Protein AF-A0A060BUW3-F1 (afdb_monomer_lite)

Structure (mmCIF, N/CA/C/O backbone):
data_AF-A0A060BUW3-F1
#
_entry.id   AF-A0A060BUW3-F1
#
loop_
_atom_site.group_PDB
_atom_site.id
_atom_site.type_symbol
_atom_site.label_atom_id
_atom_site.label_alt_id
_atom_site.label_comp_id
_atom_site.label_asym_id
_atom_site.label_entity_id
_atom_site.label_seq_id
_atom_site.pdbx_PDB_ins_code
_atom_site.Cartn_x
_atom_site.Cartn_y
_atom_site.Cartn_z
_atom_site.occupancy
_atom_site.B_iso_or_equiv
_atom_site.auth_seq_id
_atom_site.auth_comp_id
_atom_site.auth_asym_id
_atom_site.auth_atom_id
_atom_site.pdbx_PDB_model_num
ATOM 1 N N . MET A 1 1 ? 22.416 -3.056 -5.418 1.00 36.44 1 MET A N 1
ATOM 2 C CA . MET A 1 1 ? 21.487 -1.909 -5.443 1.00 36.44 1 MET A CA 1
ATOM 3 C C . MET A 1 1 ? 20.457 -2.082 -4.338 1.00 36.44 1 MET A C 1
ATOM 5 O O . MET A 1 1 ? 20.006 -3.221 -4.154 1.00 36.44 1 MET A O 1
ATOM 9 N N . PRO A 1 2 ? 20.178 -1.038 -3.538 1.00 46.59 2 PRO A N 1
ATOM 10 C CA . PRO A 1 2 ? 19.079 -1.066 -2.576 1.00 46.59 2 PRO A CA 1
ATOM 11 C C . PRO A 1 2 ? 17.751 -1.299 -3.306 1.00 46.59 2 PRO A C 1
ATOM 13 O O . PRO A 1 2 ? 17.659 -1.096 -4.517 1.00 46.59 2 PRO A O 1
ATOM 16 N N . ALA A 1 3 ? 16.759 -1.790 -2.569 1.00 59.06 3 ALA A N 1
ATOM 17 C CA . ALA A 1 3 ? 15.394 -1.920 -3.053 1.00 59.06 3 ALA A CA 1
ATOM 18 C C . ALA A 1 3 ? 14.925 -0.562 -3.578 1.00 59.06 3 ALA A C 1
ATOM 20 O O . ALA A 1 3 ? 14.903 0.409 -2.824 1.00 59.06 3 ALA A O 1
ATOM 21 N N . ARG A 1 4 ? 14.620 -0.473 -4.870 1.00 80.00 4 ARG A N 1
ATOM 22 C CA . ARG A 1 4 ? 14.171 0.770 -5.493 1.00 80.00 4 ARG A CA 1
ATOM 23 C C . ARG A 1 4 ? 12.718 0.610 -5.893 1.00 80.00 4 ARG A C 1
ATOM 25 O O . ARG A 1 4 ? 12.372 -0.437 -6.425 1.00 80.00 4 ARG A O 1
ATOM 32 N N . SER A 1 5 ? 11.895 1.627 -5.664 1.00 92.12 5 SER A N 1
ATOM 33 C CA . SER A 1 5 ? 10.566 1.723 -6.266 1.00 92.12 5 SER A CA 1
ATOM 34 C C . SER A 1 5 ? 10.601 2.536 -7.562 1.00 92.12 5 SER A C 1
ATOM 36 O O . SER A 1 5 ? 11.531 3.309 -7.804 1.00 92.12 5 SER A O 1
ATOM 38 N N . ASP A 1 6 ? 9.576 2.405 -8.391 1.00 91.25 6 ASP A N 1
ATOM 39 C CA . ASP A 1 6 ? 9.416 3.198 -9.616 1.00 91.25 6 ASP A CA 1
ATOM 40 C C . ASP A 1 6 ? 9.363 4.720 -9.364 1.00 91.25 6 ASP A C 1
ATOM 42 O O . ASP A 1 6 ? 9.866 5.506 -10.171 1.00 91.25 6 ASP A O 1
ATOM 46 N N . TRP A 1 7 ? 8.831 5.154 -8.217 1.00 92.06 7 TRP A N 1
ATOM 47 C CA . TRP A 1 7 ? 8.924 6.545 -7.748 1.00 92.06 7 TRP A 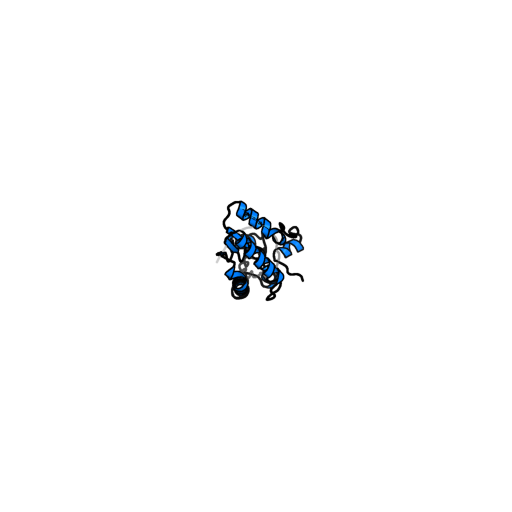CA 1
ATOM 48 C C . TRP A 1 7 ? 10.329 6.916 -7.274 1.00 92.06 7 TRP A C 1
ATOM 50 O O . TRP A 1 7 ? 10.779 8.032 -7.533 1.00 92.06 7 TRP A O 1
ATOM 60 N N . GLY A 1 8 ? 11.043 5.984 -6.634 1.00 90.75 8 GLY A N 1
ATOM 61 C CA . GLY A 1 8 ? 12.439 6.168 -6.230 1.00 90.75 8 GLY A CA 1
ATOM 62 C C . GLY A 1 8 ? 13.339 6.533 -7.412 1.00 90.75 8 GLY A C 1
ATOM 63 O O . GLY A 1 8 ? 14.175 7.421 -7.285 1.00 90.75 8 GLY A O 1
ATOM 64 N N . ARG A 1 9 ? 13.080 5.968 -8.603 1.00 89.06 9 ARG A N 1
ATOM 65 C CA . ARG A 1 9 ? 13.755 6.392 -9.842 1.00 89.06 9 ARG A CA 1
ATOM 66 C C . ARG A 1 9 ? 13.632 7.890 -10.095 1.00 89.06 9 ARG A C 1
ATOM 68 O O . ARG A 1 9 ? 14.599 8.530 -10.474 1.00 89.06 9 ARG A O 1
ATOM 75 N N . TRP A 1 10 ? 12.436 8.450 -9.944 1.00 90.62 10 TRP A N 1
ATOM 76 C CA . TRP A 1 10 ? 12.209 9.863 -10.251 1.00 90.62 10 TRP A CA 1
ATOM 77 C C . TRP A 1 10 ? 12.901 10.782 -9.248 1.00 90.62 10 TRP A C 1
ATOM 79 O O . TRP A 1 10 ? 13.282 11.890 -9.616 1.00 90.62 10 TRP A O 1
ATOM 89 N N . VAL A 1 11 ? 13.078 10.323 -8.008 1.00 91.75 11 VAL A N 1
ATOM 90 C CA . VAL A 1 11 ? 13.915 11.008 -7.019 1.00 91.75 11 VAL A CA 1
ATOM 91 C C . VAL A 1 11 ? 15.383 10.965 -7.453 1.00 91.75 11 VAL A C 1
ATOM 93 O O . VAL A 1 11 ? 16.013 12.018 -7.512 1.00 91.75 11 VAL A O 1
ATOM 96 N N . ASP A 1 12 ? 15.901 9.790 -7.831 1.00 89.44 12 ASP A N 1
ATOM 97 C CA . ASP A 1 12 ? 17.282 9.631 -8.321 1.00 89.44 12 ASP A CA 1
ATOM 98 C C . ASP A 1 12 ? 17.562 10.513 -9.551 1.00 89.44 12 ASP A C 1
ATOM 100 O O . ASP A 1 12 ? 18.619 11.133 -9.660 1.00 89.44 12 ASP A O 1
ATOM 104 N N . ASP A 1 13 ? 16.588 10.607 -10.459 1.00 90.31 13 ASP A N 1
ATOM 105 C CA . ASP A 1 13 ? 16.652 11.422 -11.675 1.00 90.31 13 ASP A CA 1
ATOM 106 C C . ASP A 1 13 ? 16.511 12.937 -11.394 1.00 90.31 13 ASP A C 1
ATOM 108 O O . ASP A 1 13 ? 16.519 13.745 -12.325 1.00 90.31 13 ASP A O 1
ATOM 112 N N . GLY A 1 14 ? 16.318 13.347 -10.134 1.00 92.12 14 GLY A N 1
ATOM 113 C CA . GLY A 1 14 ? 16.137 14.747 -9.736 1.00 92.12 14 GLY A CA 1
ATOM 114 C C . GLY A 1 14 ? 14.795 15.358 -10.155 1.00 92.12 14 GLY A C 1
ATOM 115 O O . GLY A 1 14 ? 14.643 16.580 -10.164 1.00 92.12 14 GLY A O 1
ATOM 116 N N . ARG A 1 15 ? 13.809 14.530 -10.519 1.00 90.75 15 ARG A N 1
ATOM 117 C CA . ARG A 1 15 ? 12.461 14.969 -10.928 1.00 90.75 15 ARG A CA 1
ATOM 118 C C . ARG A 1 15 ? 11.548 15.244 -9.741 1.00 90.75 15 ARG A C 1
ATOM 120 O O . ARG A 1 15 ? 10.569 15.971 -9.889 1.00 90.75 15 ARG A O 1
ATOM 127 N N . LEU A 1 16 ? 11.838 14.626 -8.599 1.00 91.62 16 LEU A N 1
ATOM 128 C CA . LEU A 1 16 ? 11.094 14.762 -7.353 1.00 91.62 16 LEU A CA 1
ATOM 129 C C . LEU A 1 16 ? 12.063 14.970 -6.182 1.00 91.62 16 LEU A C 1
ATOM 131 O O . LEU A 1 16 ? 13.184 14.460 -6.225 1.00 91.62 16 LEU A O 1
ATOM 135 N N . PRO A 1 17 ? 11.647 15.685 -5.125 1.00 91.94 17 PRO A N 1
ATOM 136 C CA . PRO A 1 17 ? 12.403 15.715 -3.880 1.00 91.94 17 PRO A CA 1
ATOM 137 C C . PRO A 1 17 ? 12.413 14.331 -3.214 1.00 91.94 17 PRO A C 1
ATOM 139 O O . PRO A 1 17 ? 11.526 13.506 -3.440 1.00 91.94 17 PRO A O 1
ATOM 142 N N . ALA A 1 18 ? 13.401 14.089 -2.353 1.00 90.25 18 ALA A N 1
ATOM 143 C CA . ALA A 1 18 ? 13.440 12.880 -1.538 1.00 90.25 18 ALA A CA 1
ATOM 144 C C . ALA A 1 18 ? 12.243 12.825 -0.574 1.00 90.25 18 ALA A C 1
ATOM 146 O O . ALA A 1 18 ? 11.920 13.817 0.077 1.00 90.25 18 ALA A O 1
ATOM 147 N N . SER A 1 19 ? 11.614 11.651 -0.465 1.00 85.94 19 SER A N 1
ATOM 148 C CA . SER A 1 19 ? 10.453 11.448 0.413 1.00 85.94 19 SER A CA 1
ATOM 149 C C . SER A 1 19 ? 10.823 11.228 1.886 1.00 85.94 19 SER A C 1
ATOM 151 O O . SER A 1 19 ? 9.947 11.351 2.739 1.00 85.94 19 SER A O 1
ATOM 153 N N . GLY A 1 20 ? 12.080 10.872 2.187 1.00 88.06 20 GLY A N 1
ATOM 154 C CA . GLY A 1 20 ? 12.517 10.502 3.540 1.00 88.06 20 GLY A CA 1
ATOM 155 C C . GLY A 1 20 ? 11.614 9.434 4.166 1.00 88.06 20 GLY A C 1
ATOM 156 O O . GLY A 1 20 ? 11.206 8.489 3.490 1.00 88.06 20 GLY A O 1
ATOM 157 N N . ASP A 1 21 ? 11.239 9.650 5.426 1.00 86.62 21 ASP A N 1
ATOM 158 C CA . ASP A 1 21 ? 10.337 8.774 6.186 1.00 86.62 21 ASP A CA 1
ATOM 159 C C . ASP A 1 21 ? 8.845 9.110 5.975 1.00 86.62 21 ASP A C 1
ATOM 161 O O . ASP A 1 21 ? 7.970 8.647 6.710 1.00 86.62 21 ASP A O 1
ATOM 165 N N . GLY A 1 22 ? 8.529 9.919 4.957 1.00 89.44 22 GLY A N 1
ATOM 166 C CA . GLY A 1 22 ? 7.172 10.375 4.675 1.00 89.44 22 GLY A CA 1
ATOM 167 C C . GLY A 1 22 ? 6.635 11.257 5.801 1.00 89.44 22 GLY A C 1
ATOM 168 O O . GLY A 1 22 ? 7.242 12.266 6.151 1.00 89.44 22 GLY A O 1
ATOM 169 N N . ASN A 1 23 ? 5.485 10.882 6.356 1.00 92.56 23 ASN A N 1
ATOM 170 C CA . ASN A 1 23 ? 4.873 11.545 7.510 1.00 92.56 23 ASN A CA 1
ATOM 171 C C . ASN A 1 23 ? 5.268 10.912 8.858 1.00 92.56 23 ASN A C 1
ATOM 173 O O . ASN A 1 23 ? 4.670 11.269 9.863 1.00 92.56 23 ASN A O 1
ATOM 177 N N . GLY A 1 24 ? 6.214 9.965 8.885 1.00 94.88 24 GLY A N 1
ATOM 178 C CA . GLY A 1 24 ? 6.597 9.255 10.111 1.00 94.88 24 GLY A CA 1
ATOM 179 C C . GLY A 1 24 ? 5.692 8.074 10.476 1.00 94.88 24 GLY A C 1
ATOM 180 O O . GLY A 1 24 ? 5.994 7.366 11.431 1.00 94.88 24 GLY A O 1
ATOM 181 N N . PHE A 1 25 ? 4.652 7.773 9.683 1.00 94.88 25 PHE A N 1
ATOM 182 C CA . PHE A 1 25 ? 3.667 6.726 9.996 1.00 94.88 25 PHE A CA 1
ATOM 183 C C . PHE A 1 25 ? 4.295 5.356 10.286 1.00 94.88 25 PHE A C 1
ATOM 185 O O . PHE A 1 25 ? 3.805 4.616 11.126 1.00 94.88 25 PHE A O 1
ATOM 192 N N . GLY A 1 26 ? 5.413 5.006 9.639 1.00 92.25 26 GLY A N 1
ATOM 193 C CA . GLY A 1 26 ? 6.110 3.745 9.928 1.00 92.25 26 GLY A CA 1
ATOM 194 C C . GLY A 1 26 ? 6.545 3.601 11.394 1.00 92.25 26 GLY A C 1
ATOM 195 O O . GLY A 1 26 ? 6.582 2.488 11.907 1.00 92.25 26 GLY A O 1
ATOM 196 N N . VAL A 1 27 ? 6.829 4.712 12.075 1.00 95.25 27 VAL A N 1
ATOM 197 C CA . VAL A 1 27 ? 7.218 4.753 13.492 1.00 95.25 27 VAL A CA 1
ATOM 198 C C . VAL A 1 27 ? 6.011 5.069 14.375 1.00 95.25 27 VAL A C 1
ATOM 200 O O . VAL A 1 27 ? 5.775 4.369 15.355 1.00 95.25 27 VAL A O 1
ATOM 203 N N . ASP A 1 28 ? 5.207 6.060 13.986 1.00 96.69 28 ASP A N 1
ATOM 204 C CA . ASP A 1 28 ? 4.163 6.654 14.832 1.00 96.69 28 ASP A CA 1
ATOM 205 C C . ASP A 1 28 ? 2.750 6.071 14.596 1.00 96.69 28 ASP A C 1
ATOM 207 O O . ASP A 1 28 ? 1.752 6.618 15.079 1.00 96.69 28 ASP A O 1
ATOM 211 N N . HIS A 1 29 ? 2.638 4.944 13.877 1.00 97.50 29 HIS A N 1
ATOM 212 C CA . HIS A 1 29 ? 1.353 4.351 13.484 1.00 97.50 29 HIS A CA 1
ATOM 213 C C . HIS A 1 29 ? 0.395 4.116 14.660 1.00 97.50 29 HIS A C 1
ATOM 215 O O . HIS A 1 29 ? -0.802 4.326 14.500 1.00 97.50 29 HIS A O 1
ATOM 221 N N . GLU A 1 30 ? 0.863 3.698 15.841 1.00 97.94 30 GLU A N 1
ATOM 222 C CA . GLU A 1 30 ? -0.034 3.472 16.985 1.00 97.94 30 GLU A CA 1
ATOM 223 C C . GLU A 1 30 ? -0.757 4.755 17.413 1.00 97.94 30 GLU A C 1
ATOM 225 O O . GLU A 1 30 ? -1.979 4.754 17.589 1.00 97.94 30 GLU A O 1
ATOM 230 N N . SER A 1 31 ? -0.019 5.863 17.534 1.00 97.94 31 SER A N 1
ATOM 231 C CA . SER A 1 31 ? -0.594 7.172 17.850 1.00 97.94 31 SER A CA 1
ATOM 232 C C . SER A 1 31 ? -1.498 7.682 16.734 1.00 97.94 31 SER A C 1
ATOM 234 O O . SER A 1 31 ? -2.595 8.163 17.020 1.00 97.94 31 SER A O 1
ATOM 236 N N . ASP A 1 32 ? -1.091 7.528 15.474 1.00 97.75 32 ASP A N 1
ATOM 237 C CA . ASP A 1 32 ? -1.887 7.968 14.328 1.00 97.75 32 ASP A CA 1
ATOM 238 C C . ASP A 1 32 ? -3.220 7.213 14.252 1.00 97.75 32 ASP A C 1
ATOM 240 O O . ASP A 1 32 ? -4.278 7.810 14.045 1.00 97.75 32 ASP A O 1
ATOM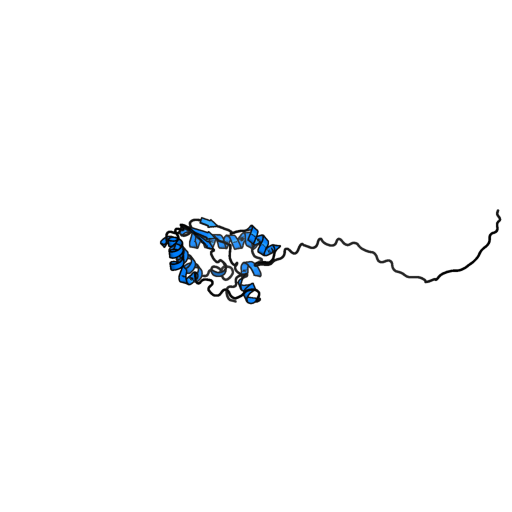 244 N N . LEU A 1 33 ? -3.203 5.902 14.490 1.00 98.38 33 LEU A N 1
ATOM 245 C CA . LEU A 1 33 ? -4.402 5.064 14.490 1.00 98.38 33 LEU A CA 1
ATOM 246 C C . LEU A 1 33 ? -5.319 5.371 15.677 1.00 98.38 33 LEU A C 1
ATOM 248 O O . LEU A 1 33 ? -6.540 5.398 15.512 1.00 98.38 33 LEU A O 1
ATOM 252 N N . ALA A 1 34 ? -4.758 5.675 16.850 1.00 97.62 34 ALA A N 1
ATOM 253 C CA . ALA A 1 34 ? -5.538 6.145 17.991 1.00 97.62 34 ALA A CA 1
ATOM 254 C C . ALA A 1 34 ? -6.235 7.484 17.694 1.00 97.62 34 ALA A C 1
ATOM 256 O O . ALA A 1 34 ? -7.394 7.669 18.070 1.00 97.62 34 ALA A O 1
ATOM 257 N N . LEU A 1 35 ? -5.572 8.400 16.978 1.00 97.75 35 LEU A N 1
ATOM 258 C CA . LEU A 1 35 ? -6.184 9.653 16.528 1.00 97.75 35 LEU A CA 1
ATOM 259 C C . LEU A 1 35 ? -7.305 9.401 15.515 1.00 97.75 35 LEU A C 1
ATOM 261 O O . LEU A 1 35 ? -8.386 9.969 15.659 1.00 97.75 35 LEU A O 1
ATOM 265 N N . VAL A 1 36 ? -7.086 8.522 14.531 1.00 97.25 36 VAL A N 1
ATOM 266 C CA . VAL A 1 36 ? -8.112 8.127 13.548 1.00 97.25 36 VAL A CA 1
ATOM 267 C C . VAL A 1 36 ? -9.359 7.583 14.250 1.00 97.25 36 VAL A C 1
ATOM 269 O O . VAL A 1 36 ? -10.468 8.038 13.963 1.00 97.25 36 VAL A O 1
ATOM 272 N N . ALA A 1 37 ? -9.190 6.677 15.215 1.00 97.75 37 ALA A N 1
ATOM 273 C CA . ALA A 1 37 ? -10.296 6.157 16.018 1.00 97.75 37 ALA A CA 1
ATOM 274 C C . ALA A 1 37 ? -10.958 7.256 16.874 1.00 97.75 37 ALA A C 1
ATOM 276 O O . ALA A 1 37 ? -12.185 7.341 16.944 1.00 97.75 37 ALA A O 1
ATOM 277 N N . GLY A 1 38 ? -10.164 8.149 17.474 1.00 98.00 38 GLY A N 1
ATOM 278 C CA . GLY A 1 38 ? -10.644 9.282 18.271 1.00 98.00 38 GLY A CA 1
ATOM 279 C C . GLY A 1 38 ? -11.487 10.295 17.487 1.00 98.00 38 GLY A C 1
ATOM 280 O O . GLY A 1 38 ? -12.347 10.955 18.068 1.00 98.00 38 GLY A O 1
ATOM 281 N N . LEU A 1 39 ? -11.303 10.381 16.165 1.00 98.06 39 LEU A N 1
ATOM 282 C CA . LEU A 1 39 ? -12.148 11.173 15.261 1.00 98.06 39 LEU A CA 1
ATOM 283 C C . LEU A 1 39 ? -13.509 10.515 14.961 1.00 98.06 39 LEU A C 1
ATOM 285 O O . LEU A 1 39 ? -14.326 11.101 14.250 1.00 98.06 39 LEU A O 1
ATOM 289 N N . GLY A 1 40 ? -13.772 9.316 15.489 1.00 97.69 40 GLY A N 1
ATOM 290 C CA . GLY A 1 40 ? -15.008 8.565 15.261 1.00 97.69 40 GLY A CA 1
ATOM 291 C C . GLY A 1 40 ? -15.027 7.781 13.947 1.00 97.69 40 GLY A C 1
ATOM 29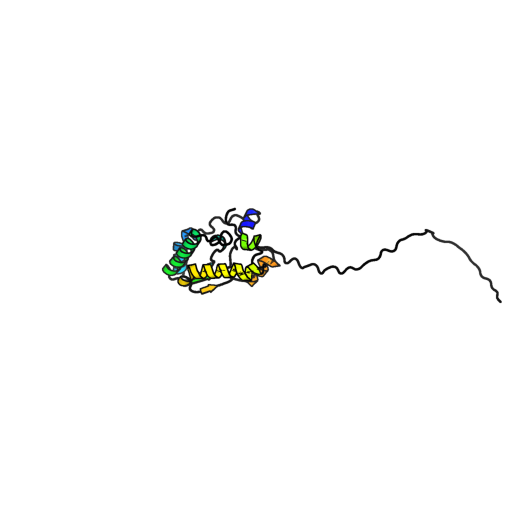2 O O . GLY A 1 40 ? -16.094 7.352 13.507 1.00 97.69 40 GLY A O 1
ATOM 293 N N . LEU A 1 41 ? -13.870 7.597 13.302 1.00 97.75 41 LEU A N 1
ATOM 294 C CA . LEU A 1 41 ? -13.748 6.748 12.118 1.00 97.75 41 LEU A CA 1
ATOM 295 C C . LEU A 1 41 ? -13.719 5.274 12.537 1.00 97.75 41 LEU A C 1
ATOM 297 O O . LEU A 1 41 ? -13.069 4.913 13.510 1.00 97.75 41 LEU A O 1
ATOM 301 N N . GLY A 1 42 ? -14.425 4.422 11.788 1.00 97.56 42 GLY A N 1
ATOM 302 C CA . GLY A 1 42 ? -14.509 2.980 12.062 1.00 97.56 42 GLY A CA 1
ATOM 303 C C . GLY A 1 42 ? -13.638 2.109 11.157 1.00 97.56 42 GLY A C 1
ATOM 304 O O . GLY A 1 42 ? -13.621 0.891 11.317 1.00 97.56 42 GLY A O 1
ATOM 305 N N . ALA A 1 43 ? -12.950 2.701 10.179 1.00 97.75 43 ALA A N 1
ATOM 306 C CA . ALA A 1 43 ? -12.138 1.961 9.224 1.00 97.75 43 ALA A CA 1
ATOM 307 C C . ALA A 1 43 ? -10.910 2.754 8.773 1.00 97.75 43 ALA A C 1
ATOM 309 O O . ALA A 1 43 ? -10.968 3.971 8.588 1.00 97.75 43 ALA A O 1
ATOM 310 N N . LEU A 1 44 ? -9.823 2.026 8.538 1.00 97.38 44 LEU A N 1
ATOM 311 C CA . LEU A 1 44 ? -8.594 2.491 7.918 1.00 97.38 44 LEU A CA 1
ATOM 312 C C . LEU A 1 44 ? -8.476 1.861 6.529 1.00 97.38 44 LEU A C 1
ATOM 314 O O . LEU A 1 44 ? -8.338 0.646 6.410 1.00 97.38 44 LEU A O 1
ATOM 318 N N . ARG A 1 45 ? -8.443 2.686 5.478 1.00 97.31 45 ARG A N 1
ATOM 319 C CA . ARG A 1 45 ? -7.981 2.245 4.157 1.00 97.31 45 ARG A CA 1
ATOM 320 C C . ARG A 1 45 ? -6.493 2.521 4.031 1.00 97.31 45 ARG A C 1
ATOM 322 O O . ARG A 1 45 ? -6.092 3.682 4.039 1.00 97.31 45 ARG A O 1
ATOM 329 N N . TRP A 1 46 ? -5.697 1.468 3.899 1.00 96.12 46 TRP A N 1
ATOM 330 C CA . TRP A 1 46 ? -4.243 1.568 3.905 1.00 96.12 46 TRP A CA 1
ATOM 331 C C . TRP A 1 46 ? -3.614 0.711 2.812 1.00 96.12 46 TRP A C 1
ATOM 333 O O . TRP A 1 46 ? -4.058 -0.405 2.548 1.00 96.12 46 TRP A O 1
ATOM 343 N N . THR A 1 47 ? -2.587 1.256 2.167 1.00 96.06 47 THR A N 1
ATOM 344 C CA . THR A 1 47 ? -1.892 0.612 1.052 1.00 96.06 47 THR A CA 1
ATOM 345 C C . THR A 1 47 ? -0.672 -0.139 1.551 1.00 96.06 47 THR A C 1
ATOM 347 O O . THR A 1 47 ? 0.194 0.439 2.205 1.00 96.06 47 THR A O 1
ATOM 350 N N . ILE A 1 48 ? -0.588 -1.415 1.189 1.00 95.56 48 ILE A N 1
ATOM 351 C CA . ILE A 1 48 ? 0.571 -2.258 1.458 1.00 95.56 48 ILE A CA 1
ATOM 352 C C . ILE A 1 48 ? 1.662 -1.929 0.429 1.00 95.56 48 ILE A C 1
ATOM 354 O O . ILE A 1 48 ? 1.437 -1.988 -0.780 1.00 95.56 48 ILE A O 1
ATOM 358 N N . ASP A 1 49 ? 2.855 -1.568 0.901 1.00 94.44 49 ASP A N 1
ATOM 359 C CA . ASP A 1 49 ? 3.977 -1.192 0.036 1.00 94.44 49 ASP A CA 1
ATOM 360 C C . ASP A 1 49 ? 4.701 -2.439 -0.503 1.00 94.44 49 ASP A C 1
ATOM 362 O O . ASP A 1 49 ? 5.546 -3.043 0.167 1.00 94.44 49 ASP A O 1
ATOM 366 N N . TRP A 1 50 ? 4.380 -2.823 -1.742 1.00 95.44 50 TRP A N 1
ATOM 367 C CA . TRP A 1 50 ? 5.015 -3.958 -2.416 1.00 95.44 50 TRP A CA 1
ATOM 368 C C . TRP A 1 50 ? 6.529 -3.762 -2.583 1.00 95.44 50 TRP A C 1
ATOM 370 O O . TRP A 1 50 ? 7.291 -4.710 -2.398 1.00 95.44 50 TRP A O 1
ATOM 380 N N . ALA A 1 51 ? 7.005 -2.546 -2.872 1.00 94.38 51 ALA A N 1
ATOM 381 C CA . ALA A 1 51 ? 8.435 -2.300 -3.057 1.00 94.38 51 ALA A CA 1
ATOM 382 C C . ALA A 1 51 ? 9.242 -2.552 -1.771 1.00 94.38 51 ALA A C 1
ATOM 384 O O . ALA A 1 51 ? 10.397 -2.979 -1.853 1.00 94.38 51 ALA A O 1
ATOM 385 N N . ARG A 1 52 ? 8.630 -2.329 -0.599 1.00 92.81 52 ARG A N 1
ATOM 386 C CA . ARG A 1 52 ? 9.211 -2.689 0.705 1.00 92.81 52 ARG A CA 1
ATOM 387 C C . ARG A 1 52 ? 9.129 -4.182 0.993 1.00 92.81 52 ARG A C 1
ATOM 389 O O . ARG A 1 52 ? 10.120 -4.749 1.434 1.00 92.81 52 ARG A O 1
ATOM 396 N N . LEU A 1 53 ? 7.981 -4.815 0.745 1.00 95.56 53 LEU A N 1
ATOM 397 C CA . LEU A 1 53 ? 7.786 -6.241 1.032 1.00 95.56 53 LEU A CA 1
ATOM 398 C C . LEU A 1 53 ? 8.614 -7.159 0.132 1.00 95.56 53 LEU A C 1
ATOM 400 O O . LEU A 1 53 ? 9.062 -8.217 0.565 1.00 95.56 53 LEU A O 1
ATOM 404 N N . GLU A 1 54 ? 8.812 -6.776 -1.127 1.00 95.88 54 GLU A N 1
ATOM 405 C CA . GLU A 1 54 ? 9.564 -7.553 -2.106 1.00 95.88 54 GLU A CA 1
ATOM 406 C C . GLU A 1 54 ? 10.627 -6.678 -2.789 1.00 95.88 54 GLU A C 1
ATOM 408 O O . GLU A 1 54 ? 10.487 -6.286 -3.950 1.00 95.88 54 GLU A O 1
ATOM 413 N N . PRO A 1 55 ? 11.730 -6.364 -2.088 1.00 94.75 55 PRO A N 1
ATOM 414 C CA . PRO A 1 55 ? 12.773 -5.465 -2.580 1.00 94.75 55 PRO A CA 1
ATOM 415 C C . PRO A 1 55 ? 13.498 -5.951 -3.843 1.00 94.75 55 PRO A C 1
ATOM 417 O O . PRO A 1 55 ? 14.137 -5.162 -4.543 1.00 94.75 55 PRO A O 1
ATOM 420 N N . ARG A 1 56 ? 13.468 -7.262 -4.109 1.00 94.62 56 ARG A N 1
ATOM 421 C CA . ARG A 1 56 ? 14.027 -7.917 -5.303 1.00 94.62 56 ARG A CA 1
ATOM 422 C C . ARG A 1 56 ? 13.103 -9.059 -5.724 1.00 94.62 56 ARG A C 1
ATOM 424 O O . ARG A 1 56 ? 12.444 -9.609 -4.842 1.00 94.62 56 ARG A O 1
ATOM 431 N N . PRO A 1 57 ? 13.121 -9.495 -6.996 1.00 94.56 57 PRO A N 1
ATOM 432 C CA . PRO A 1 57 ? 12.243 -10.564 -7.459 1.00 94.56 57 PRO A CA 1
ATOM 433 C C . PRO A 1 57 ? 12.357 -11.814 -6.574 1.00 94.56 57 PRO A C 1
ATOM 435 O O . PRO A 1 57 ? 13.438 -12.379 -6.407 1.00 94.56 57 PRO A O 1
ATOM 438 N N . GLY A 1 58 ? 11.246 -12.235 -5.972 1.00 93.38 58 GLY A N 1
ATOM 439 C CA . GLY A 1 58 ? 11.143 -13.404 -5.095 1.00 93.38 58 GLY A CA 1
ATOM 440 C C . GLY A 1 58 ? 11.700 -13.224 -3.677 1.00 93.38 58 GLY A C 1
ATOM 441 O O . GLY A 1 58 ? 11.467 -14.090 -2.827 1.00 93.38 58 GLY A O 1
ATOM 442 N N . ARG A 1 59 ? 12.411 -12.127 -3.386 1.00 95.44 59 ARG A N 1
ATOM 443 C CA . ARG A 1 59 ? 13.037 -11.878 -2.082 1.00 95.44 59 ARG A CA 1
ATOM 444 C C . ARG A 1 59 ? 12.094 -11.075 -1.203 1.00 95.44 59 ARG A C 1
ATOM 446 O O . ARG A 1 59 ? 11.968 -9.874 -1.392 1.00 95.44 59 ARG A O 1
ATOM 453 N N . TRP A 1 60 ? 11.504 -11.745 -0.225 1.00 95.81 60 TRP A N 1
ATOM 454 C CA . TRP A 1 60 ? 10.652 -11.116 0.777 1.00 95.81 60 TRP A CA 1
ATOM 455 C C . TRP A 1 60 ? 11.453 -10.538 1.918 1.00 95.81 60 TRP A C 1
ATOM 457 O O . TRP A 1 60 ? 12.425 -11.149 2.368 1.00 95.81 60 TRP A O 1
ATOM 467 N N . ASP A 1 61 ? 11.030 -9.368 2.352 1.00 96.94 61 ASP A N 1
ATOM 468 C CA . ASP A 1 61 ? 11.618 -8.656 3.465 1.00 96.94 61 ASP A CA 1
ATOM 469 C C . ASP A 1 61 ? 10.794 -8.919 4.730 1.00 96.94 61 ASP A C 1
ATOM 471 O O . ASP A 1 61 ? 9.620 -8.552 4.816 1.00 96.94 61 ASP A O 1
ATOM 475 N N . THR A 1 62 ? 11.393 -9.633 5.683 1.00 97.31 62 THR A N 1
ATOM 476 C CA . THR A 1 62 ? 10.735 -10.003 6.941 1.00 97.31 62 THR A CA 1
ATOM 477 C C . THR A 1 62 ? 10.498 -8.793 7.824 1.00 97.31 62 THR A C 1
ATOM 479 O O . THR A 1 62 ? 9.425 -8.690 8.401 1.00 97.31 62 THR A O 1
ATOM 482 N N . ASP A 1 63 ? 11.431 -7.843 7.859 1.00 96.69 63 ASP A N 1
ATOM 483 C CA . ASP A 1 63 ? 11.320 -6.659 8.710 1.00 96.69 63 ASP A CA 1
ATOM 484 C C . ASP A 1 63 ? 10.175 -5.762 8.210 1.00 96.69 63 ASP A C 1
ATOM 486 O O . ASP A 1 63 ? 9.378 -5.243 8.993 1.00 96.69 63 ASP A O 1
ATOM 490 N N . ALA A 1 64 ? 10.029 -5.636 6.884 1.00 96.00 64 ALA A N 1
ATOM 491 C CA . ALA A 1 64 ? 8.882 -4.956 6.286 1.00 96.00 64 ALA A CA 1
ATOM 492 C C . ALA A 1 64 ? 7.556 -5.680 6.578 1.00 96.00 64 ALA A C 1
ATOM 494 O O . ALA A 1 64 ? 6.547 -5.027 6.846 1.00 96.00 64 ALA A O 1
ATOM 495 N N . ALA A 1 65 ? 7.540 -7.015 6.529 1.00 98.00 65 ALA A N 1
ATOM 496 C CA . ALA A 1 65 ? 6.343 -7.801 6.823 1.00 98.00 65 ALA A CA 1
ATOM 497 C C . ALA A 1 65 ? 5.940 -7.734 8.304 1.00 98.00 65 ALA A C 1
ATOM 499 O O . ALA A 1 65 ? 4.747 -7.662 8.609 1.00 98.00 65 ALA A O 1
ATOM 500 N N . ASP A 1 66 ? 6.912 -7.696 9.212 1.00 98.25 66 ASP A N 1
ATOM 501 C CA . ASP A 1 66 ? 6.684 -7.521 10.644 1.00 98.25 66 ASP A CA 1
ATOM 502 C C . ASP A 1 66 ? 6.095 -6.137 10.931 1.00 98.25 66 ASP A C 1
ATOM 504 O O . ASP A 1 66 ? 5.109 -6.029 11.661 1.00 98.25 66 ASP A O 1
ATOM 508 N N . LEU A 1 67 ? 6.605 -5.086 10.276 1.00 97.12 67 LEU A N 1
ATOM 509 C CA . LEU A 1 67 ? 6.019 -3.747 10.360 1.00 97.12 67 LEU A CA 1
ATOM 510 C C . LEU A 1 67 ? 4.569 -3.723 9.856 1.00 97.12 67 LEU A C 1
ATOM 512 O O . LEU A 1 67 ? 3.701 -3.161 10.520 1.00 97.12 67 LEU A O 1
ATOM 516 N N . VAL A 1 68 ? 4.285 -4.335 8.699 1.00 97.75 68 VAL A N 1
ATOM 517 C CA . VAL A 1 68 ? 2.909 -4.428 8.181 1.00 97.75 68 VAL A CA 1
ATOM 518 C C . VAL A 1 68 ? 2.013 -5.158 9.179 1.00 97.75 68 VAL A C 1
ATOM 520 O O . VAL A 1 68 ? 0.940 -4.660 9.510 1.00 97.75 68 VAL A O 1
ATOM 523 N N . THR A 1 69 ? 2.470 -6.291 9.712 1.00 98.50 69 THR A N 1
ATOM 524 C CA . THR A 1 69 ? 1.742 -7.055 10.732 1.00 98.50 69 THR A CA 1
ATOM 525 C C . THR A 1 69 ? 1.424 -6.193 11.950 1.00 98.50 69 THR A C 1
ATOM 527 O O . THR A 1 69 ? 0.294 -6.225 12.443 1.00 98.50 69 THR A O 1
ATOM 530 N N . GLU A 1 70 ? 2.388 -5.404 12.425 1.00 98.31 70 GLU A N 1
ATOM 531 C CA . GLU A 1 70 ? 2.184 -4.553 13.591 1.00 98.31 70 GLU A CA 1
ATOM 532 C C . GLU A 1 70 ? 1.195 -3.422 13.309 1.00 98.31 70 GLU A C 1
ATOM 534 O O . GLU A 1 70 ? 0.252 -3.252 14.074 1.00 98.31 70 GLU A O 1
ATOM 539 N N . VAL A 1 71 ? 1.301 -2.734 12.168 1.00 98.31 71 VAL A N 1
ATOM 540 C CA . VAL A 1 71 ? 0.327 -1.704 11.762 1.00 98.31 71 VAL A CA 1
ATOM 541 C C . VAL A 1 71 ? -1.096 -2.270 11.727 1.00 98.31 71 VAL A C 1
ATOM 543 O O . VAL A 1 71 ? -2.027 -1.660 12.260 1.00 98.31 71 VAL A O 1
ATOM 546 N N . LEU A 1 72 ? -1.274 -3.454 11.136 1.00 98.38 72 LEU A N 1
ATOM 547 C CA . LEU A 1 72 ? -2.575 -4.114 11.035 1.00 98.38 72 LEU A CA 1
ATOM 548 C C . LEU A 1 72 ? -3.134 -4.502 12.412 1.00 98.38 72 LEU A C 1
ATOM 550 O O . LEU A 1 72 ? -4.313 -4.275 12.704 1.00 98.38 72 LEU A O 1
ATOM 554 N N . ARG A 1 73 ? -2.289 -5.040 13.298 1.00 98.38 73 ARG A N 1
ATOM 555 C CA . ARG A 1 73 ? -2.678 -5.356 14.679 1.00 98.38 73 ARG A CA 1
ATOM 556 C C . ARG A 1 73 ? -3.017 -4.097 15.470 1.00 98.38 73 ARG A C 1
ATOM 558 O O . ARG A 1 73 ? -4.013 -4.106 16.191 1.00 98.38 73 ARG A O 1
ATOM 565 N N . SER A 1 74 ? -2.247 -3.026 15.317 1.00 98.50 74 SER A N 1
ATOM 566 C CA . SER A 1 74 ? -2.493 -1.724 15.940 1.00 98.50 74 SER A CA 1
ATOM 567 C C . SER A 1 74 ? -3.834 -1.137 15.509 1.00 98.50 74 SER A C 1
ATOM 569 O O . SER A 1 74 ? -4.604 -0.695 16.361 1.00 98.50 74 SER A O 1
ATOM 571 N N . ALA A 1 75 ? -4.178 -1.220 14.220 1.00 98.44 75 ALA A N 1
ATOM 572 C CA . ALA A 1 75 ? -5.469 -0.757 13.713 1.00 98.44 75 ALA A CA 1
ATOM 573 C C . ALA A 1 75 ? -6.626 -1.534 14.358 1.00 98.44 75 ALA A C 1
ATOM 575 O O . ALA A 1 75 ? -7.575 -0.939 14.872 1.00 98.44 75 ALA A O 1
ATOM 576 N N . ARG A 1 76 ? -6.493 -2.862 14.444 1.00 97.50 76 ARG A N 1
ATOM 577 C CA . ARG A 1 76 ? -7.476 -3.720 15.112 1.00 97.50 76 ARG A CA 1
ATOM 578 C C . ARG A 1 76 ? -7.597 -3.423 16.609 1.00 97.50 76 ARG A C 1
ATOM 580 O O . ARG A 1 76 ? -8.713 -3.377 17.122 1.00 97.50 76 ARG A O 1
ATOM 587 N N . ARG A 1 77 ? -6.481 -3.194 17.317 1.00 98.06 77 ARG A N 1
ATOM 588 C CA . ARG A 1 77 ? -6.484 -2.785 18.738 1.00 98.06 77 ARG A CA 1
ATOM 589 C C . ARG A 1 77 ? -7.171 -1.433 18.942 1.00 98.06 77 ARG A C 1
ATOM 591 O O . ARG A 1 77 ? -7.859 -1.261 19.943 1.00 98.06 77 ARG A O 1
ATOM 598 N N . ALA A 1 78 ? -7.034 -0.515 17.985 1.00 98.06 78 ALA A N 1
ATOM 599 C CA . ALA A 1 78 ? -7.722 0.775 17.973 1.00 98.06 78 ALA A CA 1
ATOM 600 C C . ALA A 1 78 ? -9.213 0.681 17.579 1.00 98.06 78 ALA A C 1
ATOM 602 O O . ALA A 1 78 ? -9.911 1.692 17.598 1.00 98.06 78 ALA A O 1
ATOM 603 N N . GLY A 1 79 ? -9.721 -0.511 17.239 1.00 97.94 79 GLY A N 1
ATOM 604 C CA . GLY A 1 79 ? -11.115 -0.716 16.839 1.00 97.94 79 GLY A CA 1
ATOM 605 C C . GLY A 1 79 ? -11.424 -0.309 15.395 1.00 97.94 79 GLY A C 1
ATOM 606 O O . GLY A 1 79 ? -12.586 -0.083 15.067 1.00 97.94 79 GLY A O 1
ATOM 607 N N . LEU A 1 80 ? -10.405 -0.209 14.538 1.00 98.62 80 LEU A N 1
ATOM 608 C CA . LEU A 1 80 ? -10.549 0.132 13.125 1.00 98.62 80 LEU A CA 1
ATOM 609 C C . LEU A 1 80 ? -10.607 -1.138 12.272 1.00 98.62 80 LEU A C 1
ATOM 611 O O . LEU A 1 80 ? -9.720 -1.986 12.364 1.00 98.62 80 LEU A O 1
ATOM 615 N N . ALA A 1 81 ? -11.608 -1.236 11.395 1.00 98.50 81 ALA A N 1
ATOM 616 C CA . ALA A 1 81 ? -11.602 -2.221 10.316 1.00 98.50 81 ALA A CA 1
ATOM 617 C C . ALA A 1 81 ? -10.528 -1.861 9.278 1.00 98.50 81 ALA A C 1
ATOM 619 O O . ALA A 1 81 ? -10.401 -0.696 8.892 1.00 98.50 81 ALA A O 1
ATOM 620 N N . VAL A 1 82 ? -9.777 -2.838 8.781 1.00 98.44 82 VAL A N 1
ATOM 621 C CA . VAL A 1 82 ? -8.723 -2.623 7.787 1.00 98.44 82 VAL A CA 1
ATOM 622 C C . VAL A 1 82 ? -9.229 -2.911 6.380 1.00 98.44 82 VAL A C 1
ATOM 624 O O . VAL A 1 82 ? -9.624 -4.027 6.043 1.00 98.44 82 VAL A O 1
ATOM 627 N N . TRP A 1 83 ? -9.131 -1.900 5.520 1.00 98.38 83 TRP A N 1
ATOM 628 C CA . TRP A 1 83 ? -9.321 -2.011 4.079 1.00 98.38 83 TRP A CA 1
ATOM 629 C C . TRP A 1 83 ? -7.946 -1.973 3.407 1.00 98.38 83 TRP A C 1
ATOM 631 O O . TRP A 1 83 ? -7.404 -0.896 3.139 1.00 98.38 83 TRP A O 1
ATOM 641 N N . ALA A 1 84 ? -7.362 -3.147 3.173 1.00 98.06 84 ALA A N 1
ATOM 642 C CA . ALA A 1 84 ? -6.019 -3.267 2.623 1.00 98.06 84 ALA A CA 1
ATOM 643 C C . ALA A 1 84 ? -6.033 -3.089 1.104 1.00 98.06 84 ALA A C 1
ATOM 645 O O . ALA A 1 84 ? -6.709 -3.814 0.368 1.00 98.06 84 ALA A O 1
ATOM 646 N N . VAL A 1 85 ? -5.249 -2.126 0.635 1.00 98.12 85 VAL A N 1
ATOM 647 C CA . VAL A 1 85 ? -5.045 -1.854 -0.782 1.00 98.12 85 VAL A CA 1
ATOM 648 C C . VAL A 1 85 ? -3.755 -2.529 -1.233 1.00 98.12 85 VAL A C 1
ATOM 650 O O . VAL A 1 85 ? -2.678 -2.225 -0.722 1.00 98.12 85 VAL A O 1
ATOM 653 N N . LEU A 1 86 ? -3.865 -3.441 -2.200 1.00 97.00 86 LEU A N 1
ATOM 654 C CA . LEU A 1 86 ? -2.724 -4.189 -2.739 1.00 97.00 86 LEU A CA 1
ATOM 655 C C . LEU A 1 86 ? -1.891 -3.344 -3.708 1.00 97.00 86 LEU A C 1
ATOM 657 O O . LEU A 1 86 ? -0.694 -3.562 -3.858 1.00 97.00 86 LEU A O 1
ATOM 661 N N . HIS A 1 87 ? -2.522 -2.378 -4.380 1.00 93.94 87 HIS A N 1
ATOM 662 C CA . HIS A 1 87 ? -1.821 -1.455 -5.260 1.00 93.94 87 HIS A CA 1
ATOM 663 C C . HIS A 1 87 ? -2.495 -0.082 -5.313 1.00 93.94 87 HIS A C 1
ATOM 665 O O . HIS A 1 87 ? -3.625 0.052 -5.776 1.00 93.94 87 HIS A O 1
ATOM 671 N N . ASP A 1 88 ? -1.740 0.947 -4.952 1.00 90.56 88 ASP A N 1
ATOM 672 C CA . ASP A 1 88 ? -2.082 2.370 -5.126 1.00 90.56 88 ASP A CA 1
ATOM 673 C C . ASP A 1 88 ? -0.808 3.229 -5.151 1.00 90.56 88 ASP A C 1
ATOM 675 O O . ASP A 1 88 ? -0.666 4.163 -5.939 1.00 90.56 88 ASP A O 1
ATOM 679 N N . GLY A 1 89 ? 0.177 2.818 -4.352 1.00 81.56 89 GLY A N 1
ATOM 680 C CA . GLY A 1 89 ? 1.472 3.464 -4.215 1.00 81.56 89 GLY A CA 1
ATOM 681 C C . GLY A 1 89 ? 2.551 2.977 -5.194 1.00 81.56 89 GLY A C 1
ATOM 682 O O . GLY A 1 89 ? 2.250 2.554 -6.320 1.00 81.56 89 GLY A O 1
ATOM 683 N N . PRO A 1 90 ? 3.825 3.084 -4.778 1.00 88.62 90 PRO A N 1
ATOM 684 C CA . PRO A 1 90 ? 4.965 2.682 -5.583 1.00 88.62 90 PRO A CA 1
ATOM 685 C C . PRO A 1 90 ? 4.982 1.193 -5.917 1.00 88.62 90 PRO A C 1
ATOM 687 O O . PRO A 1 90 ? 4.647 0.348 -5.091 1.00 88.62 90 PRO A O 1
ATOM 690 N N . LEU A 1 91 ? 5.421 0.879 -7.132 1.00 94.00 91 LEU A N 1
ATOM 691 C CA . LEU A 1 91 ? 5.742 -0.487 -7.526 1.00 94.00 91 LEU A CA 1
ATOM 692 C C . LEU A 1 91 ? 7.212 -0.785 -7.241 1.00 94.00 91 LEU A C 1
ATOM 694 O O . LEU A 1 91 ? 8.041 0.129 -7.315 1.00 94.00 91 LEU A O 1
ATOM 698 N N . PRO A 1 92 ? 7.577 -2.055 -6.994 1.00 95.50 92 PRO A N 1
ATOM 699 C CA . PRO A 1 92 ? 8.976 -2.441 -7.017 1.00 95.50 92 PRO A CA 1
ATOM 700 C C . PRO A 1 92 ? 9.593 -2.064 -8.367 1.00 95.50 92 PRO A C 1
ATOM 702 O O . PRO A 1 92 ? 9.022 -2.336 -9.422 1.00 95.50 92 PRO A O 1
ATOM 705 N N . GLY A 1 93 ? 10.772 -1.453 -8.346 1.00 94.06 93 GLY A N 1
ATOM 706 C CA . GLY A 1 93 ? 11.491 -1.026 -9.544 1.00 94.06 93 GLY A CA 1
ATOM 707 C C . GLY A 1 93 ? 11.855 -2.211 -10.431 1.00 94.06 93 GLY A C 1
ATOM 708 O O . GLY A 1 93 ? 11.701 -2.128 -11.641 1.00 94.06 93 GLY A O 1
ATOM 709 N N . TRP A 1 94 ? 12.204 -3.359 -9.841 1.00 94.75 94 TRP A N 1
ATOM 710 C CA . TRP A 1 94 ? 12.433 -4.584 -10.614 1.00 94.75 94 TRP A CA 1
ATOM 711 C C . TRP A 1 94 ? 11.182 -5.026 -11.386 1.00 94.75 94 TRP A C 1
ATOM 713 O O . TRP A 1 94 ? 11.285 -5.514 -12.504 1.00 94.75 94 TRP A O 1
ATOM 723 N N . PHE A 1 95 ? 9.989 -4.811 -10.830 1.00 95.19 95 PHE A N 1
ATOM 724 C CA . PHE A 1 95 ? 8.744 -5.148 -11.507 1.00 95.19 95 PHE A CA 1
ATOM 725 C C . PHE A 1 95 ? 8.409 -4.101 -12.570 1.00 95.19 95 PHE A C 1
ATOM 727 O O . PHE A 1 95 ? 8.184 -4.438 -13.726 1.00 95.19 95 PHE A O 1
ATOM 734 N N . ALA A 1 96 ? 8.374 -2.824 -12.190 1.00 92.94 96 ALA A N 1
ATOM 735 C CA . ALA A 1 96 ? 7.887 -1.750 -13.049 1.00 92.94 96 ALA A CA 1
ATOM 736 C C . ALA A 1 96 ? 8.895 -1.279 -14.108 1.00 92.94 96 ALA A C 1
ATOM 738 O O . ALA A 1 96 ? 8.492 -1.013 -15.240 1.00 92.94 96 ALA A O 1
ATOM 739 N N . ASP A 1 97 ? 10.173 -1.151 -13.745 1.00 90.25 97 ASP A N 1
ATOM 740 C CA . ASP A 1 97 ? 11.228 -0.643 -14.625 1.00 90.25 97 ASP A CA 1
ATOM 741 C C . ASP A 1 97 ? 11.926 -1.776 -15.393 1.00 90.25 97 ASP A C 1
ATOM 743 O O . ASP A 1 97 ? 12.139 -1.634 -16.597 1.00 90.25 97 ASP A O 1
ATOM 747 N N . ASP A 1 98 ? 12.259 -2.890 -14.726 1.00 91.75 98 ASP A N 1
ATOM 748 C CA . ASP A 1 98 ? 13.092 -3.946 -15.327 1.00 91.75 98 ASP A CA 1
ATOM 749 C C . ASP A 1 98 ? 12.260 -5.020 -16.060 1.00 91.75 98 ASP A C 1
ATOM 751 O O . ASP A 1 98 ? 12.642 -5.465 -17.142 1.00 91.75 98 ASP A O 1
ATOM 755 N N . GLU A 1 99 ? 11.109 -5.422 -15.505 1.00 92.44 99 GLU A N 1
ATOM 756 C CA . GLU A 1 99 ? 10.226 -6.463 -16.070 1.00 92.44 99 GLU A CA 1
ATOM 757 C C . GLU A 1 99 ? 9.049 -5.908 -16.898 1.00 92.44 99 GLU A C 1
ATOM 759 O O . GLU A 1 99 ? 8.240 -6.674 -17.415 1.00 92.44 99 GLU A O 1
ATOM 764 N N . GLY A 1 100 ? 8.923 -4.584 -17.050 1.00 89.75 100 GLY A N 1
ATOM 765 C CA . GLY A 1 100 ? 7.846 -3.953 -17.833 1.00 89.75 100 GLY A CA 1
ATOM 766 C C . GLY A 1 100 ? 6.486 -3.867 -17.120 1.00 89.75 100 GLY A C 1
ATOM 767 O O . GLY A 1 100 ? 5.497 -3.401 -17.699 1.00 89.75 100 GLY A O 1
ATOM 768 N N . GLY A 1 101 ? 6.428 -4.265 -15.849 1.00 91.81 101 GLY A N 1
ATOM 769 C CA . GLY A 1 101 ? 5.291 -4.102 -14.951 1.00 91.81 101 GLY A CA 1
ATOM 770 C C . GLY A 1 101 ? 3.994 -4.686 -15.502 1.00 91.81 101 GLY A C 1
ATOM 771 O O . GLY A 1 101 ? 3.960 -5.750 -16.110 1.00 91.81 101 GLY A O 1
ATOM 772 N N . PHE A 1 102 ? 2.893 -3.956 -15.320 1.00 91.62 102 PHE A N 1
ATOM 773 C CA . PHE A 1 102 ? 1.571 -4.376 -15.800 1.00 91.62 102 PHE A CA 1
ATOM 774 C C . PHE A 1 102 ? 1.399 -4.341 -17.329 1.00 91.62 102 PHE A C 1
ATOM 776 O O . PHE A 1 102 ? 0.361 -4.776 -17.820 1.00 91.62 102 PHE A O 1
ATOM 783 N N . HIS A 1 103 ? 2.367 -3.807 -18.080 1.00 87.81 103 HIS A N 1
ATOM 784 C CA . HIS A 1 103 ? 2.342 -3.862 -19.544 1.00 87.81 103 HIS A CA 1
ATOM 785 C C . HIS A 1 103 ? 2.895 -5.196 -20.065 1.00 87.81 103 HIS A C 1
ATOM 787 O O . HIS A 1 103 ? 2.544 -5.619 -21.168 1.00 87.81 103 HIS A O 1
ATOM 793 N N . ASP A 1 104 ? 3.746 -5.868 -19.290 1.00 91.62 104 ASP A N 1
ATOM 794 C CA . ASP A 1 104 ? 4.246 -7.186 -19.651 1.00 91.62 104 ASP A CA 1
ATOM 795 C C . ASP A 1 104 ? 3.199 -8.280 -19.338 1.00 91.62 104 ASP A C 1
ATOM 797 O O . ASP A 1 104 ? 2.639 -8.310 -18.233 1.00 91.62 104 ASP A O 1
ATOM 801 N N . PRO A 1 105 ? 2.908 -9.205 -20.277 1.00 94.00 105 PRO A N 1
ATOM 802 C CA . PRO A 1 105 ? 1.967 -10.298 -20.037 1.00 94.00 105 PRO A CA 1
ATOM 803 C C . PRO A 1 105 ? 2.331 -11.192 -18.844 1.00 94.00 105 PRO A C 1
ATOM 805 O O . PRO A 1 105 ? 1.432 -11.675 -18.152 1.00 94.00 105 PRO A O 1
ATOM 808 N N . ALA A 1 106 ? 3.621 -11.415 -18.570 1.00 95.19 106 ALA A N 1
ATOM 809 C CA . ALA A 1 106 ? 4.064 -12.163 -17.396 1.00 95.19 106 ALA A CA 1
ATOM 810 C C . ALA A 1 106 ? 3.841 -11.365 -16.105 1.00 95.19 106 ALA A C 1
ATOM 812 O O . ALA A 1 106 ? 3.549 -11.960 -15.064 1.00 95.19 106 ALA A O 1
ATOM 813 N N . GLY A 1 107 ? 3.886 -10.034 -16.179 1.00 94.75 107 GLY A N 1
ATOM 814 C CA . GLY A 1 107 ? 3.576 -9.160 -15.057 1.00 94.75 107 GLY A CA 1
ATOM 815 C C . GLY A 1 107 ? 2.161 -9.381 -14.519 1.00 94.75 107 GLY A C 1
ATOM 816 O O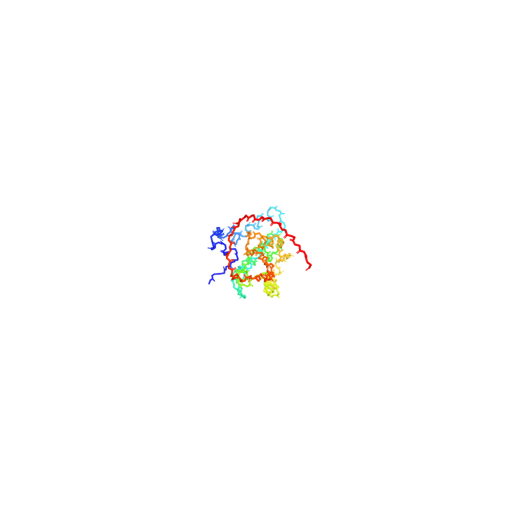 . GLY A 1 107 ? 1.988 -9.642 -13.329 1.00 94.75 107 GLY A O 1
ATOM 817 N N . LEU A 1 108 ? 1.154 -9.369 -15.401 1.00 91.38 108 LEU A N 1
ATOM 818 C CA . LEU A 1 108 ? -0.244 -9.655 -15.040 1.00 91.38 108 LEU A CA 1
ATOM 819 C C . LEU A 1 108 ? -0.524 -11.148 -14.814 1.00 91.38 108 LEU A C 1
ATOM 821 O O . LEU A 1 108 ? -1.314 -11.494 -13.940 1.00 91.38 108 LEU A O 1
ATOM 825 N N . GLY A 1 109 ? 0.089 -12.030 -15.607 1.00 95.81 109 GLY A N 1
ATOM 826 C CA . GLY A 1 109 ? -0.228 -13.461 -15.604 1.00 95.81 109 GLY A CA 1
ATOM 827 C C . GLY A 1 109 ? 0.503 -14.287 -14.546 1.00 95.81 109 GLY A C 1
ATOM 828 O O . GLY A 1 109 ? 0.093 -15.412 -14.269 1.00 95.81 109 GLY A O 1
ATOM 829 N N . ARG A 1 110 ? 1.596 -13.773 -13.971 1.00 96.31 110 ARG A N 1
ATOM 830 C CA . ARG A 1 110 ? 2.444 -14.529 -13.038 1.00 96.31 110 ARG A CA 1
ATOM 831 C C . ARG A 1 110 ? 2.936 -13.688 -11.867 1.00 96.31 110 ARG A C 1
ATOM 833 O O . ARG A 1 110 ? 2.751 -14.099 -10.724 1.00 96.31 110 ARG A O 1
ATOM 840 N N . THR A 1 111 ? 3.583 -12.556 -12.130 1.00 97.19 111 THR A N 1
ATOM 841 C CA . THR A 1 111 ? 4.287 -11.806 -11.079 1.00 97.19 111 THR A CA 1
ATOM 842 C C . THR A 1 111 ? 3.316 -11.171 -10.086 1.00 97.19 111 THR A C 1
ATOM 844 O O . THR A 1 111 ? 3.476 -11.354 -8.880 1.00 97.19 111 THR A O 1
ATOM 847 N N . TRP A 1 112 ? 2.275 -10.495 -10.581 1.00 96.75 112 TRP A N 1
ATOM 848 C CA . TRP A 1 112 ? 1.240 -9.900 -9.738 1.00 96.75 112 TRP A CA 1
ATOM 849 C C . TRP A 1 112 ? 0.463 -10.946 -8.919 1.00 96.75 112 TRP A C 1
ATOM 851 O O . TRP A 1 112 ? 0.439 -10.803 -7.700 1.00 96.75 112 TRP A O 1
ATOM 861 N N . PRO A 1 113 ? -0.089 -12.034 -9.504 1.00 97.44 113 PRO A N 1
ATOM 862 C CA . PRO A 1 113 ? -0.750 -13.081 -8.722 1.00 97.44 113 PRO A CA 1
ATOM 863 C C . PRO A 1 113 ? 0.121 -13.661 -7.605 1.00 97.44 113 PRO A C 1
ATOM 865 O O . PRO A 1 113 ? -0.347 -13.774 -6.480 1.00 97.44 113 PRO A O 1
ATOM 868 N N . ARG A 1 114 ? 1.412 -13.926 -7.863 1.00 96.88 114 ARG A N 1
ATOM 869 C CA . ARG A 1 114 ? 2.340 -14.409 -6.824 1.00 96.88 114 ARG A CA 1
ATOM 870 C C . ARG A 1 114 ? 2.438 -13.438 -5.645 1.00 96.88 114 ARG A C 1
ATOM 872 O O . ARG A 1 114 ? 2.525 -13.873 -4.500 1.00 96.88 114 ARG A O 1
ATOM 879 N 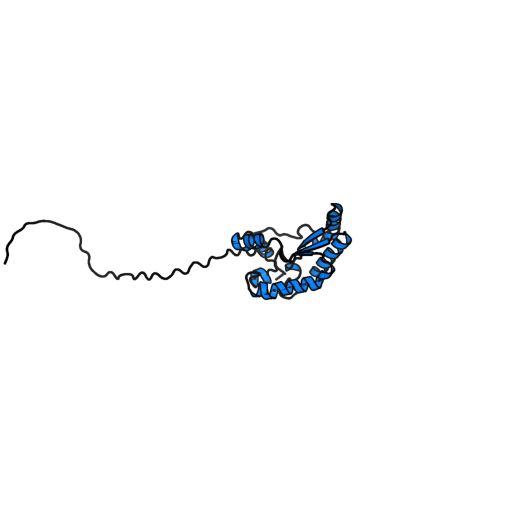N . HIS A 1 115 ? 2.488 -12.136 -5.922 1.00 96.31 115 HIS A N 1
ATOM 880 C CA . HIS A 1 115 ? 2.507 -11.123 -4.872 1.00 96.31 115 HIS A CA 1
ATOM 881 C C . HIS A 1 115 ? 1.194 -11.118 -4.080 1.00 96.31 115 HIS A C 1
ATOM 883 O O . HIS A 1 115 ? 1.237 -11.137 -2.852 1.00 96.31 115 HIS A O 1
ATOM 889 N N . VAL A 1 116 ? 0.052 -11.162 -4.774 1.00 97.75 116 VAL A N 1
ATOM 890 C CA . VAL A 1 116 ? -1.276 -11.231 -4.147 1.00 97.75 116 VAL A CA 1
ATOM 891 C C . VAL A 1 116 ? -1.391 -12.451 -3.235 1.00 97.75 116 VAL A C 1
ATOM 893 O O . VAL A 1 116 ? -1.772 -12.290 -2.080 1.00 97.75 116 VAL A O 1
ATOM 896 N N . ASP A 1 117 ? -1.003 -13.637 -3.711 1.00 97.69 117 ASP A N 1
ATOM 897 C CA . ASP A 1 117 ? -1.040 -14.878 -2.928 1.00 97.69 117 ASP A CA 1
ATOM 898 C C . ASP A 1 117 ? -0.201 -14.749 -1.654 1.00 97.69 117 ASP A C 1
ATOM 900 O O . ASP A 1 117 ? -0.662 -15.065 -0.561 1.00 97.69 117 ASP A O 1
ATOM 904 N N . ARG A 1 118 ? 1.017 -14.213 -1.780 1.00 97.50 118 ARG A N 1
ATOM 905 C CA . ARG A 1 118 ? 1.939 -14.056 -0.653 1.00 97.50 118 ARG A CA 1
ATOM 906 C C . ARG A 1 118 ? 1.440 -13.057 0.390 1.00 97.50 118 ARG A C 1
ATOM 908 O O . ARG A 1 118 ? 1.607 -13.283 1.583 1.00 97.50 118 ARG A O 1
ATOM 915 N N . VAL A 1 119 ? 0.841 -11.954 -0.053 1.00 98.00 119 VAL A N 1
ATOM 916 C CA . VAL A 1 119 ? 0.246 -10.938 0.827 1.00 98.00 119 VAL A CA 1
ATOM 917 C C . VAL A 1 119 ? -1.006 -11.479 1.518 1.00 98.00 119 VAL A C 1
ATOM 919 O O . VAL A 1 119 ? -1.186 -11.256 2.714 1.00 98.00 119 VAL A O 1
ATOM 922 N N . ALA A 1 120 ? -1.845 -12.224 0.796 1.00 97.50 120 ALA A N 1
ATOM 923 C CA . ALA A 1 120 ? -3.026 -12.865 1.361 1.00 97.50 120 ALA A CA 1
ATOM 924 C C . ALA A 1 120 ? -2.655 -13.946 2.389 1.00 97.50 120 ALA A C 1
ATOM 926 O O . ALA A 1 120 ? -3.277 -14.012 3.445 1.00 97.50 120 ALA A O 1
ATOM 927 N N . GLU A 1 121 ? -1.625 -14.753 2.116 1.00 97.94 121 GLU A N 1
ATOM 928 C CA . GLU A 1 121 ? -1.103 -15.750 3.059 1.00 97.94 121 GLU A CA 1
ATOM 929 C C . GLU A 1 121 ? -0.529 -15.092 4.321 1.00 97.94 121 GLU A C 1
ATOM 931 O O . GLU A 1 121 ? -0.761 -15.578 5.425 1.00 97.94 121 GLU A O 1
ATOM 936 N N . ALA A 1 122 ? 0.188 -13.974 4.172 1.00 98.12 122 ALA A N 1
ATOM 937 C CA . ALA A 1 122 ? 0.841 -13.300 5.290 1.00 98.12 122 ALA A CA 1
ATOM 938 C C . ALA A 1 122 ? -0.121 -12.514 6.197 1.00 98.12 122 ALA A C 1
ATOM 940 O O . ALA A 1 122 ? 0.119 -12.443 7.400 1.00 98.12 122 ALA A O 1
ATOM 941 N N . PHE A 1 123 ? -1.168 -11.895 5.639 1.00 98.50 123 PHE A N 1
ATOM 942 C CA . PHE A 1 123 ? -1.979 -10.904 6.366 1.00 98.50 123 PHE A CA 1
ATOM 943 C C . PHE A 1 123 ? -3.495 -11.144 6.298 1.00 98.50 123 PHE A C 1
ATOM 945 O O . PHE A 1 123 ? -4.272 -10.321 6.783 1.00 98.50 123 PHE A O 1
ATOM 952 N N . GLY A 1 124 ? -3.943 -12.240 5.679 1.00 97.75 124 GLY A N 1
ATOM 953 C CA . GLY A 1 124 ? -5.362 -12.524 5.434 1.00 97.75 124 GLY A CA 1
ATOM 954 C C . GLY A 1 124 ? -6.246 -12.585 6.678 1.00 97.75 124 GLY A C 1
ATOM 955 O O . GLY A 1 124 ? -7.434 -12.297 6.587 1.00 97.75 124 GLY A O 1
ATOM 956 N N . ASP A 1 125 ? -5.685 -12.914 7.838 1.00 97.88 125 ASP A N 1
ATOM 957 C CA . ASP A 1 125 ? -6.377 -12.968 9.130 1.00 97.88 125 ASP A CA 1
ATOM 958 C C . ASP A 1 125 ? -6.535 -11.595 9.813 1.00 97.88 125 ASP A C 1
ATOM 960 O O . ASP A 1 125 ? -7.276 -11.461 10.797 1.00 97.88 125 ASP A O 1
ATOM 964 N N . LEU A 1 126 ? -5.850 -10.572 9.295 1.00 98.00 126 LEU A N 1
ATOM 965 C CA . LEU A 1 126 ? -5.823 -9.212 9.834 1.00 98.00 126 LEU A CA 1
ATOM 966 C C . LEU A 1 126 ? -6.552 -8.186 8.953 1.00 98.00 126 LEU A C 1
ATOM 968 O O . LEU A 1 126 ? -6.685 -7.034 9.363 1.00 98.00 126 LEU A O 1
ATOM 972 N N . VAL A 1 127 ? -7.005 -8.577 7.759 1.00 98.38 127 VAL A N 1
ATOM 973 C CA . VAL A 1 127 ? -7.639 -7.684 6.778 1.00 98.38 127 VAL A CA 1
ATOM 974 C C . VAL A 1 127 ? -9.131 -7.981 6.652 1.00 98.38 127 VAL A C 1
ATOM 976 O O . VAL A 1 127 ? -9.522 -9.111 6.369 1.00 98.38 127 VAL A O 1
ATOM 979 N N . ASP A 1 128 ? -9.965 -6.947 6.780 1.00 98.50 128 ASP A N 1
ATOM 980 C CA . ASP A 1 128 ? -11.424 -7.065 6.656 1.00 98.50 128 ASP A CA 1
ATOM 981 C C . ASP A 1 128 ? -11.903 -6.927 5.204 1.00 98.50 128 ASP A C 1
ATOM 983 O O . ASP A 1 128 ? -12.848 -7.595 4.780 1.00 98.50 128 ASP A O 1
ATOM 987 N N . VAL A 1 129 ? -11.266 -6.044 4.426 1.00 98.44 129 VAL A N 1
ATOM 988 C CA . VAL A 1 129 ? -11.630 -5.765 3.029 1.00 98.44 129 VAL A CA 1
ATOM 989 C C . VAL A 1 129 ? -10.382 -5.668 2.161 1.00 98.44 129 VAL A C 1
ATOM 991 O O . VAL A 1 129 ? -9.462 -4.913 2.463 1.00 98.44 129 VAL A O 1
ATOM 994 N N . TRP A 1 130 ? -10.383 -6.378 1.033 1.00 98.31 130 TRP A N 1
ATOM 995 C CA . TRP A 1 130 ? -9.316 -6.317 0.035 1.00 98.31 130 TRP A CA 1
ATOM 996 C C . TRP A 1 130 ? -9.679 -5.396 -1.128 1.00 98.31 130 TRP A C 1
ATOM 998 O O . TRP A 1 130 ? -10.731 -5.540 -1.752 1.00 98.31 130 TRP A O 1
ATOM 1008 N N . VAL A 1 131 ? -8.766 -4.488 -1.467 1.00 97.81 131 VAL A N 1
ATOM 1009 C CA . VAL A 1 131 ? -8.845 -3.609 -2.638 1.00 97.81 131 VAL A CA 1
ATOM 1010 C C . VAL A 1 131 ? -7.658 -3.922 -3.559 1.00 97.81 131 VAL A C 1
ATOM 1012 O O . VAL A 1 131 ? -6.542 -3.483 -3.284 1.00 97.81 131 VAL A O 1
ATOM 1015 N N . PRO A 1 132 ? -7.849 -4.677 -4.660 1.00 95.31 132 PRO A N 1
ATOM 1016 C CA . PRO A 1 132 ? -6.730 -5.110 -5.500 1.00 95.31 132 PRO A CA 1
ATOM 1017 C C . PRO A 1 132 ? -5.943 -3.966 -6.141 1.00 95.31 132 PRO A C 1
ATOM 1019 O O . PRO A 1 132 ? -4.718 -3.971 -6.148 1.00 95.31 132 PRO A O 1
ATOM 1022 N N . VAL A 1 133 ? -6.644 -2.979 -6.693 1.00 94.56 133 VAL A N 1
ATOM 1023 C CA . VAL A 1 133 ? -6.036 -1.793 -7.297 1.00 94.56 133 VAL A CA 1
ATOM 1024 C C . VAL A 1 133 ? -6.943 -0.610 -6.999 1.00 94.56 133 VAL A C 1
ATOM 1026 O O . VAL A 1 133 ? -8.117 -0.642 -7.370 1.00 94.56 133 VAL A O 1
ATOM 1029 N N . LEU A 1 134 ? -6.407 0.426 -6.356 1.00 94.88 134 LEU A N 1
ATOM 1030 C CA . LEU A 1 134 ? -7.111 1.692 -6.192 1.00 94.88 134 LEU A CA 1
ATOM 1031 C C . LEU A 1 134 ? -6.986 2.535 -7.467 1.00 94.88 134 LEU A C 1
ATOM 1033 O O . LEU A 1 134 ? -5.952 2.522 -8.139 1.00 94.88 134 LEU A O 1
ATOM 1037 N N . ASP A 1 135 ? -8.082 3.208 -7.818 1.00 91.56 135 ASP A N 1
ATOM 1038 C CA . ASP A 1 135 ? -8.202 4.145 -8.940 1.00 91.56 135 ASP A CA 1
ATOM 1039 C C . ASP A 1 135 ? -7.500 3.683 -10.239 1.00 91.56 135 ASP A C 1
ATOM 1041 O O . ASP A 1 135 ? -6.672 4.397 -10.820 1.00 91.56 135 ASP A O 1
ATOM 1045 N N . PRO A 1 136 ? -7.836 2.476 -10.756 1.00 91.19 136 PRO A N 1
ATOM 1046 C CA . PRO A 1 136 ? -7.122 1.859 -11.876 1.00 91.19 136 PRO A CA 1
ATOM 1047 C C . PRO A 1 136 ? -7.150 2.716 -13.148 1.00 91.19 136 PRO A C 1
ATOM 1049 O O . PRO A 1 136 ? -6.178 2.730 -13.906 1.00 91.19 136 PRO A O 1
ATOM 1052 N N . PHE A 1 137 ? -8.238 3.462 -13.373 1.00 91.25 137 PHE A N 1
ATOM 1053 C CA . PHE A 1 137 ? -8.351 4.382 -14.502 1.00 91.25 137 PHE A CA 1
ATOM 1054 C C . PHE A 1 137 ? -7.368 5.549 -14.393 1.00 91.25 137 PHE A C 1
ATOM 1056 O O . PHE A 1 137 ? -6.626 5.811 -15.340 1.00 91.25 137 PHE A O 1
ATOM 1063 N N . GLU A 1 138 ? -7.341 6.241 -13.251 1.00 89.44 138 GLU A N 1
ATOM 1064 C CA . GLU A 1 138 ? -6.443 7.382 -13.047 1.00 89.44 138 GLU A CA 1
ATOM 1065 C C . GLU A 1 138 ? -4.993 6.945 -13.148 1.00 89.44 138 GLU A C 1
ATOM 1067 O O . GLU A 1 138 ? -4.178 7.603 -13.785 1.00 89.44 138 GLU A O 1
ATOM 1072 N N . ARG A 1 139 ? -4.693 5.763 -12.620 1.00 88.19 139 ARG A N 1
ATOM 1073 C CA . ARG A 1 139 ? -3.381 5.150 -12.711 1.00 88.19 139 ARG A CA 1
ATOM 1074 C C . ARG A 1 139 ? -2.940 4.863 -14.142 1.00 88.19 139 ARG A C 1
ATOM 1076 O O . ARG A 1 139 ? -1.810 5.198 -14.506 1.00 88.19 139 ARG A O 1
ATOM 1083 N N . ALA A 1 140 ? -3.811 4.257 -14.945 1.00 88.25 140 ALA A N 1
ATOM 1084 C CA . ALA A 1 140 ? -3.531 4.013 -16.354 1.00 88.25 140 ALA A CA 1
ATOM 1085 C C . ALA A 1 140 ? -3.363 5.337 -17.115 1.00 88.25 140 ALA A C 1
ATOM 1087 O O . ALA A 1 140 ? -2.378 5.521 -17.828 1.00 88.25 140 ALA A O 1
ATOM 1088 N N . ARG A 1 141 ? -4.275 6.294 -16.908 1.00 90.75 141 ARG A N 1
ATOM 1089 C CA . ARG A 1 141 ? -4.232 7.618 -17.538 1.00 90.75 141 ARG A CA 1
ATOM 1090 C C . ARG A 1 141 ? -2.956 8.374 -17.175 1.00 90.75 141 ARG A C 1
ATOM 1092 O O . ARG A 1 141 ? -2.223 8.810 -18.056 1.00 90.75 141 ARG A O 1
ATOM 1099 N N . ASP A 1 142 ? -2.659 8.525 -15.897 1.00 90.38 142 ASP A N 1
ATOM 1100 C CA . ASP A 1 142 ? -1.574 9.385 -15.438 1.00 90.38 142 ASP A CA 1
ATOM 1101 C C . ASP A 1 142 ? -0.202 8.733 -15.650 1.00 90.38 142 ASP A C 1
ATOM 1103 O O . ASP A 1 142 ? 0.772 9.441 -15.903 1.00 90.38 142 ASP A O 1
ATOM 1107 N N . GLY A 1 143 ? -0.119 7.399 -15.597 1.00 88.69 143 GLY A N 1
ATOM 1108 C CA . GLY A 1 143 ? 1.112 6.648 -15.852 1.00 88.69 143 GLY A CA 1
ATOM 1109 C C . GLY A 1 143 ? 1.436 6.462 -17.337 1.00 88.69 143 GLY A C 1
ATOM 1110 O O . GLY A 1 143 ? 2.603 6.577 -17.709 1.00 88.69 143 GLY A O 1
ATOM 1111 N N . TRP A 1 144 ? 0.427 6.205 -18.180 1.00 86.25 144 TRP A N 1
ATOM 1112 C CA . TRP A 1 144 ? 0.634 5.806 -19.582 1.00 86.25 144 TRP A CA 1
ATOM 1113 C C . TRP A 1 144 ? 0.140 6.809 -20.634 1.00 86.25 144 TRP A C 1
ATOM 1115 O O . TRP A 1 144 ? 0.623 6.824 -21.766 1.00 86.25 144 TRP A O 1
ATOM 1125 N N . LEU A 1 145 ? -0.821 7.672 -20.298 1.00 88.69 145 LEU A N 1
ATOM 1126 C CA . LEU A 1 145 ? -1.315 8.691 -21.235 1.00 88.69 145 LEU A CA 1
ATOM 1127 C C . LEU A 1 145 ? -0.685 10.059 -20.975 1.00 88.69 145 LEU A C 1
ATOM 1129 O O . LEU A 1 145 ? -0.292 10.737 -21.919 1.00 88.69 145 LEU A O 1
ATOM 1133 N N . LEU A 1 146 ? -0.590 10.470 -19.708 1.00 90.44 146 LEU A N 1
ATOM 1134 C CA . LEU A 1 146 ? -0.169 11.826 -19.335 1.00 90.44 146 LEU A CA 1
ATOM 1135 C C . LEU A 1 146 ? 1.265 11.915 -18.804 1.00 90.44 146 LEU A C 1
ATOM 1137 O O . LEU A 1 146 ? 1.791 13.018 -18.687 1.00 90.44 146 LEU A O 1
ATOM 1141 N N . GLY A 1 147 ? 1.887 10.789 -18.446 1.00 89.94 147 GLY A N 1
ATOM 1142 C CA . GLY A 1 147 ? 3.256 10.755 -17.922 1.00 89.94 147 GLY A CA 1
ATOM 1143 C C . GLY A 1 147 ? 3.473 11.528 -16.613 1.00 89.94 147 GLY A C 1
ATOM 1144 O O . GLY A 1 147 ? 4.589 11.957 -16.329 1.00 89.94 147 GLY A O 1
ATOM 1145 N N . ARG A 1 148 ? 2.413 11.718 -15.818 1.00 90.00 148 ARG A N 1
ATOM 1146 C CA . ARG A 1 148 ? 2.419 12.460 -14.542 1.00 90.00 148 ARG A CA 1
ATOM 1147 C C . ARG A 1 148 ? 2.955 11.651 -13.366 1.00 90.00 148 ARG A C 1
ATOM 1149 O O . ARG A 1 148 ? 3.332 12.228 -12.354 1.00 90.00 148 ARG A O 1
ATOM 1156 N N . ARG A 1 149 ? 3.001 10.331 -13.510 1.00 89.75 149 ARG A N 1
ATOM 1157 C CA . ARG A 1 149 ? 3.528 9.385 -12.522 1.00 89.75 149 ARG A CA 1
ATOM 1158 C C . ARG A 1 149 ? 4.296 8.263 -13.223 1.00 89.75 149 ARG A C 1
ATOM 1160 O O . ARG A 1 149 ? 4.120 8.090 -14.436 1.00 89.75 149 ARG A O 1
ATOM 1167 N N . PRO A 1 150 ? 5.126 7.488 -12.508 1.00 88.94 150 PRO A N 1
ATOM 1168 C CA . PRO A 1 150 ? 5.705 6.276 -13.065 1.00 88.94 150 PRO A CA 1
ATOM 1169 C C . PRO A 1 150 ? 4.618 5.342 -13.645 1.00 88.94 150 PRO A C 1
ATOM 1171 O O . PRO A 1 150 ? 3.489 5.308 -13.138 1.00 88.94 150 PRO A O 1
ATOM 1174 N N . PRO A 1 151 ? 4.914 4.610 -14.735 1.00 84.94 151 PRO A N 1
ATOM 1175 C CA . PRO A 1 151 ? 6.205 4.534 -15.430 1.00 84.94 151 PRO A CA 1
ATOM 1176 C C . PRO A 1 151 ? 6.495 5.699 -16.400 1.00 84.94 151 PRO A C 1
ATOM 1178 O O . PRO A 1 151 ? 7.586 5.750 -16.958 1.00 84.94 151 PRO A O 1
ATOM 1181 N N . ALA A 1 152 ? 5.568 6.645 -16.589 1.00 80.62 152 ALA A N 1
ATOM 1182 C CA . ALA A 1 152 ? 5.602 7.679 -17.635 1.00 80.62 152 ALA A CA 1
ATOM 1183 C C . ALA A 1 152 ? 5.811 7.146 -19.060 1.00 80.62 152 ALA A C 1
ATOM 1185 O O . ALA A 1 152 ? 6.388 7.817 -19.920 1.00 80.62 152 ALA A O 1
ATOM 1186 N N . GLY A 1 153 ? 5.311 5.942 -19.331 1.00 67.56 153 GLY A N 1
ATOM 1187 C CA . GLY A 1 153 ? 5.318 5.392 -20.674 1.00 67.56 153 GLY A CA 1
ATOM 1188 C C . GLY A 1 153 ? 4.255 6.086 -21.507 1.00 67.56 153 GLY A C 1
ATOM 1189 O O . GLY A 1 153 ? 3.122 5.638 -21.495 1.00 67.56 153 GLY A O 1
ATOM 1190 N N . ALA A 1 154 ? 4.583 7.148 -22.249 1.00 51.38 154 ALA A N 1
ATOM 1191 C CA . ALA A 1 154 ? 3.692 7.593 -23.317 1.00 51.38 154 ALA A CA 1
ATOM 1192 C C . ALA A 1 154 ? 3.415 6.377 -24.206 1.00 51.38 154 ALA A C 1
ATOM 1194 O O . ALA A 1 154 ? 4.371 5.745 -24.668 1.00 51.38 154 ALA A O 1
ATOM 1195 N N . ILE A 1 155 ? 2.144 6.037 -24.446 1.00 48.94 155 ILE A N 1
ATOM 1196 C CA . ILE A 1 155 ? 1.798 5.120 -25.533 1.00 48.94 155 ILE A CA 1
ATOM 1197 C C . ILE A 1 155 ? 2.441 5.722 -26.782 1.00 48.94 155 ILE A C 1
ATOM 1199 O O . ILE A 1 155 ? 1.934 6.691 -27.350 1.00 48.94 155 ILE A O 1
ATOM 1203 N N . ARG A 1 156 ? 3.603 5.201 -27.193 1.00 44.62 156 ARG A N 1
ATOM 1204 C CA . ARG A 1 156 ? 4.143 5.493 -28.513 1.00 44.62 156 ARG A CA 1
ATOM 1205 C C . ARG A 1 156 ? 3.132 4.835 -29.422 1.00 44.62 156 ARG A C 1
ATOM 1207 O O . ARG A 1 156 ? 3.139 3.613 -29.557 1.00 44.62 156 ARG A O 1
ATOM 1214 N N . SER A 1 157 ? 2.213 5.628 -29.969 1.00 36.50 157 SER A N 1
ATOM 1215 C CA . SER A 1 157 ? 1.416 5.172 -31.091 1.00 36.50 157 SER A CA 1
ATOM 1216 C C . SER A 1 157 ? 2.419 4.570 -32.062 1.00 36.50 157 SER A C 1
ATOM 1218 O O . SER A 1 157 ? 3.400 5.216 -32.444 1.00 36.50 157 SER A O 1
ATOM 1220 N N . ALA A 1 158 ? 2.261 3.282 -32.359 1.00 41.22 158 ALA A N 1
ATOM 1221 C CA . ALA A 1 158 ? 2.976 2.701 -33.469 1.00 41.22 158 ALA A CA 1
ATOM 1222 C C . ALA A 1 158 ? 2.633 3.606 -34.652 1.00 41.22 158 ALA A C 1
ATOM 1224 O O . ALA A 1 158 ? 1.468 3.679 -35.050 1.00 41.22 158 ALA A O 1
ATOM 1225 N N . SER A 1 159 ? 3.610 4.387 -35.128 1.00 37.53 159 SER A N 1
ATOM 1226 C CA . SER A 1 159 ? 3.449 5.162 -36.350 1.00 37.53 159 SER A CA 1
ATOM 1227 C C . SER A 1 159 ? 2.856 4.201 -37.369 1.00 37.53 159 SER A C 1
ATOM 1229 O O . SER A 1 159 ? 3.451 3.133 -37.558 1.00 37.53 159 SER A O 1
ATOM 1231 N N . PRO A 1 160 ? 1.700 4.505 -37.988 1.00 41.81 160 PRO A N 1
ATOM 1232 C CA . PRO A 1 160 ? 1.178 3.629 -39.013 1.00 41.81 160 PRO A CA 1
ATOM 1233 C C . PRO A 1 160 ? 2.291 3.521 -40.040 1.00 41.81 160 PRO A C 1
ATOM 1235 O O . PRO A 1 160 ? 2.794 4.537 -40.532 1.00 41.81 160 PRO A O 1
ATOM 1238 N N . THR A 1 161 ? 2.763 2.291 -40.240 1.00 42.22 161 THR A N 1
ATOM 1239 C CA . THR A 1 161 ? 3.784 1.942 -41.218 1.00 42.22 161 THR A CA 1
ATOM 1240 C C . THR A 1 161 ? 3.513 2.758 -42.465 1.00 42.22 161 THR A C 1
ATOM 1242 O O . THR A 1 161 ? 2.454 2.607 -43.077 1.00 42.22 161 THR A O 1
ATOM 1245 N N . ARG A 1 162 ? 4.433 3.671 -42.798 1.00 42.69 162 ARG A N 1
ATOM 1246 C CA . ARG A 1 162 ? 4.360 4.453 -44.026 1.00 42.69 162 ARG A CA 1
ATOM 1247 C C . ARG A 1 162 ? 4.450 3.439 -45.156 1.00 42.69 162 ARG A C 1
ATOM 1249 O O . ARG A 1 162 ? 5.544 3.002 -45.502 1.00 42.69 162 ARG A O 1
ATOM 1256 N N . SER A 1 163 ? 3.295 3.002 -45.657 1.00 42.09 163 SER A N 1
ATOM 1257 C CA . SER A 1 163 ? 3.195 2.128 -46.816 1.00 42.09 163 SER A CA 1
ATOM 1258 C C . SER A 1 163 ? 4.018 2.775 -47.918 1.00 42.09 163 SER A C 1
ATOM 1260 O O . SER A 1 163 ? 3.811 3.952 -48.233 1.00 42.09 163 SER A O 1
ATOM 1262 N N . GLY A 1 164 ? 5.002 2.044 -48.430 1.00 46.09 164 GLY A N 1
ATOM 1263 C CA . GLY A 1 164 ? 5.926 2.554 -49.424 1.00 46.09 164 GLY A CA 1
ATOM 1264 C C . GLY A 1 164 ? 5.172 3.049 -50.651 1.00 46.09 164 GLY A C 1
ATOM 1265 O O . GLY A 1 164 ? 4.671 2.251 -51.434 1.00 46.09 164 GLY A O 1
ATOM 1266 N N . SER A 1 165 ? 5.128 4.365 -50.846 1.00 40.31 165 SER A N 1
ATOM 1267 C CA . SER A 1 165 ? 5.000 4.923 -52.181 1.00 40.31 165 SER A CA 1
ATOM 1268 C C . SER A 1 165 ? 6.397 4.949 -52.789 1.00 40.31 165 SER A C 1
ATOM 1270 O O . SER A 1 165 ? 7.253 5.776 -52.468 1.00 40.31 165 SER A O 1
ATOM 1272 N N . THR A 1 166 ? 6.648 3.967 -53.646 1.00 43.59 166 THR A N 1
ATOM 1273 C CA . THR A 1 166 ? 7.768 3.963 -54.579 1.00 43.59 166 THR A CA 1
ATOM 1274 C C . THR A 1 166 ? 7.601 5.153 -55.518 1.00 43.59 166 THR A C 1
ATOM 1276 O O . THR A 1 166 ? 6.928 5.056 -56.540 1.00 43.59 166 THR A O 1
ATOM 1279 N N . THR A 1 167 ? 8.199 6.296 -55.191 1.00 38.59 167 THR A N 1
ATOM 1280 C CA . THR A 1 167 ? 8.358 7.377 -56.167 1.00 38.59 167 THR A CA 1
ATOM 1281 C C . THR A 1 167 ? 9.579 7.048 -57.015 1.00 38.59 167 THR A C 1
ATOM 1283 O O . THR A 1 167 ? 10.717 7.358 -56.659 1.00 38.59 167 THR A O 1
ATOM 1286 N N . SER A 1 168 ? 9.348 6.365 -58.136 1.00 37.59 168 SER A N 1
ATOM 1287 C CA . SER A 1 168 ? 10.346 6.184 -59.187 1.00 37.59 168 SER A CA 1
ATOM 1288 C C . SER A 1 168 ? 10.827 7.553 -59.675 1.00 37.59 168 SER A C 1
ATOM 1290 O O . SER A 1 168 ? 10.049 8.352 -60.196 1.00 37.59 168 SER A O 1
ATOM 1292 N N . ARG A 1 169 ? 12.120 7.823 -59.496 1.00 35.59 169 ARG A N 1
ATOM 1293 C CA . ARG A 1 169 ? 12.807 9.022 -59.983 1.00 35.59 169 ARG A CA 1
ATOM 1294 C C . ARG A 1 169 ? 13.083 8.865 -61.486 1.00 35.59 169 ARG A C 1
ATOM 1296 O O . ARG A 1 169 ? 13.838 7.957 -61.833 1.00 35.59 169 ARG A O 1
ATOM 1303 N N . PRO A 1 170 ? 12.559 9.715 -62.388 1.00 39.34 170 PRO A N 1
ATOM 1304 C CA . PRO A 1 170 ? 12.966 9.661 -63.784 1.00 39.34 170 PRO A CA 1
ATOM 1305 C C . PRO A 1 170 ? 14.386 10.227 -63.926 1.00 39.34 170 PRO A C 1
ATOM 1307 O O . PRO A 1 170 ? 14.706 11.320 -63.451 1.00 39.34 170 PRO A O 1
ATOM 1310 N N . THR A 1 171 ? 15.265 9.453 -64.558 1.00 40.12 171 THR A N 1
ATOM 1311 C CA . THR A 1 171 ? 16.625 9.849 -64.922 1.00 40.12 171 THR A CA 1
ATOM 1312 C C . THR A 1 171 ? 16.581 10.899 -66.030 1.00 40.12 171 THR A C 1
ATOM 1314 O O . THR A 1 171 ? 16.179 10.639 -67.160 1.00 40.12 171 THR A O 1
ATOM 1317 N N . ARG A 1 172 ? 17.020 12.118 -65.707 1.00 33.66 172 ARG A N 1
ATOM 1318 C CA . ARG A 1 172 ? 17.193 13.210 -66.668 1.00 33.66 172 ARG A CA 1
ATOM 1319 C C . ARG A 1 172 ? 18.552 13.055 -67.366 1.00 33.66 172 ARG A C 1
ATOM 1321 O O . ARG A 1 172 ? 19.591 13.316 -66.765 1.00 33.66 172 ARG A O 1
ATOM 1328 N N . ARG A 1 173 ? 18.544 12.655 -68.639 1.00 33.94 173 ARG A N 1
ATOM 1329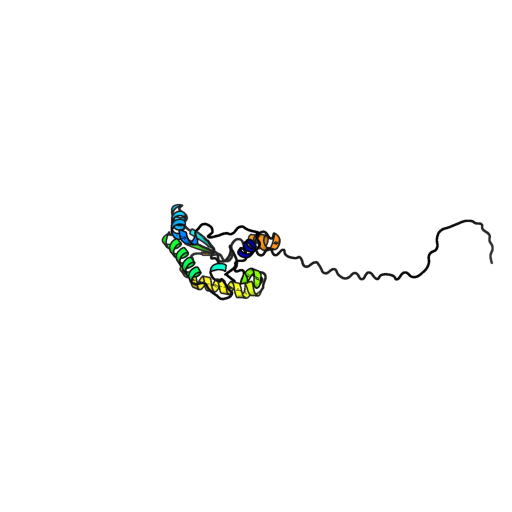 C CA . ARG A 1 173 ? 19.606 12.954 -69.613 1.00 33.94 173 ARG A CA 1
ATOM 1330 C C . ARG A 1 173 ? 18.963 13.684 -70.788 1.00 33.94 173 ARG A C 1
ATOM 1332 O O . ARG A 1 173 ? 17.986 13.193 -71.335 1.00 33.94 173 ARG A O 1
ATOM 1339 N N . GLY A 1 174 ? 19.558 14.810 -71.179 1.00 30.14 174 GLY A N 1
ATOM 1340 C CA . GLY A 1 174 ? 19.398 15.367 -72.522 1.00 30.14 174 GLY A CA 1
ATOM 1341 C C . GLY A 1 174 ? 18.780 16.760 -72.609 1.00 30.14 174 GLY A C 1
ATOM 1342 O O . GLY A 1 174 ? 17.568 16.899 -72.608 1.00 30.14 174 GLY A O 1
ATOM 1343 N N . ALA A 1 175 ? 19.668 17.737 -72.793 1.00 35.56 175 ALA A N 1
ATOM 1344 C CA . ALA A 1 175 ? 19.526 18.904 -73.666 1.00 35.56 175 ALA A CA 1
ATOM 1345 C C . ALA A 1 175 ? 18.548 20.044 -73.299 1.00 35.56 175 ALA A C 1
ATOM 1347 O O . ALA A 1 175 ? 17.338 19.996 -73.486 1.00 35.56 175 ALA A O 1
ATOM 1348 N N . SER A 1 176 ? 19.191 21.131 -72.866 1.00 34.06 176 SER A N 1
ATOM 1349 C CA . SER A 1 176 ? 18.846 22.539 -73.086 1.00 34.06 176 SER A CA 1
ATOM 1350 C C . SER A 1 176 ? 18.313 22.827 -74.497 1.00 34.06 176 SER A C 1
ATOM 1352 O O . SER A 1 176 ? 18.907 22.356 -75.463 1.00 34.06 176 SER A O 1
ATOM 1354 N N . CYS A 1 177 ? 17.300 23.695 -74.615 1.00 28.78 177 CYS A N 1
ATOM 1355 C CA . CYS A 1 177 ? 17.400 24.839 -75.524 1.00 28.78 177 CYS A CA 1
ATOM 1356 C C . CYS A 1 177 ? 16.391 25.936 -75.159 1.00 28.78 177 CYS A C 1
ATOM 1358 O O . CYS A 1 177 ? 15.223 25.675 -74.872 1.00 28.78 177 CYS A O 1
ATOM 1360 N N . ALA A 1 178 ? 16.890 27.168 -75.148 1.00 32.88 178 ALA A N 1
ATOM 1361 C CA . ALA A 1 178 ? 16.174 28.383 -74.820 1.00 32.88 178 ALA A CA 1
ATOM 1362 C C . ALA A 1 178 ? 15.325 28.919 -75.986 1.00 32.88 178 ALA A C 1
ATOM 1364 O O . ALA A 1 178 ? 15.565 28.641 -77.158 1.00 32.88 178 ALA A O 1
ATOM 1365 N N . ALA A 1 179 ? 14.343 29.711 -75.564 1.00 31.31 179 ALA A N 1
ATOM 1366 C CA . ALA A 1 179 ? 13.522 30.705 -76.240 1.00 31.31 179 ALA A CA 1
ATOM 1367 C C . ALA A 1 179 ? 13.865 31.149 -77.681 1.00 31.31 179 ALA A C 1
ATOM 1369 O O . ALA A 1 179 ? 14.959 31.615 -77.972 1.00 31.31 179 ALA A O 1
ATOM 1370 N N . ALA A 1 180 ? 12.781 31.180 -78.469 1.00 31.72 180 ALA A N 1
ATOM 1371 C CA . ALA A 1 180 ? 12.310 32.281 -79.316 1.00 31.72 180 ALA A CA 1
ATOM 1372 C C . ALA A 1 180 ? 13.211 32.769 -80.472 1.00 31.72 180 ALA A C 1
ATOM 1374 O O . ALA A 1 180 ? 14.298 33.294 -80.268 1.00 31.72 180 ALA A O 1
ATOM 1375 N N . THR A 1 181 ? 12.647 32.901 -81.681 1.00 31.89 181 THR A N 1
ATOM 1376 C CA . THR A 1 181 ? 11.888 34.100 -82.110 1.00 31.89 181 THR A CA 1
ATOM 1377 C C . THR A 1 181 ? 11.619 34.079 -83.636 1.00 31.89 181 THR A C 1
ATOM 1379 O O . THR A 1 181 ? 12.507 33.756 -84.411 1.00 31.89 181 THR A O 1
ATOM 1382 N N . ARG A 1 182 ? 10.432 34.586 -84.025 1.00 32.41 182 ARG A N 1
ATOM 1383 C CA . ARG A 1 182 ? 10.047 35.284 -85.287 1.00 32.41 182 ARG A CA 1
ATOM 1384 C C . ARG A 1 182 ? 9.691 34.506 -86.572 1.00 32.41 182 ARG A C 1
ATOM 1386 O O . ARG A 1 182 ? 10.511 33.798 -87.124 1.00 32.41 182 ARG A O 1
ATOM 1393 N N . ARG A 1 183 ? 8.506 34.918 -87.085 1.00 35.00 183 ARG A N 1
ATOM 1394 C CA . ARG A 1 183 ? 8.065 35.182 -88.486 1.00 35.00 183 ARG A CA 1
ATOM 1395 C C . ARG A 1 183 ? 8.227 34.017 -89.476 1.00 35.00 183 ARG A C 1
ATOM 1397 O O . ARG A 1 183 ? 9.309 33.501 -89.639 1.00 35.00 183 ARG A O 1
ATOM 1404 N N . GLY A 1 184 ? 7.246 33.594 -90.261 1.00 30.69 184 GLY A N 1
ATOM 1405 C CA . GLY A 1 184 ? 5.992 34.179 -90.717 1.00 30.69 184 GLY A CA 1
ATOM 1406 C C . GLY A 1 184 ? 5.751 33.681 -92.154 1.00 30.69 184 GLY A C 1
ATOM 1407 O O . GLY A 1 184 ? 6.710 33.413 -92.865 1.00 30.69 184 GLY A O 1
ATOM 1408 N N . VAL A 1 185 ? 4.478 33.643 -92.562 1.00 39.25 185 VAL A N 1
ATOM 1409 C CA . VAL A 1 185 ? 3.977 33.612 -93.956 1.00 39.25 185 VAL A CA 1
ATOM 1410 C C . VAL A 1 185 ? 3.899 32.250 -94.683 1.00 39.25 185 VAL A C 1
ATOM 1412 O O . VAL A 1 185 ? 4.852 31.731 -95.245 1.00 39.25 185 VAL A O 1
ATOM 1415 N N . LEU A 1 186 ? 2.669 31.720 -94.667 1.00 38.94 186 LEU A N 1
ATOM 1416 C CA . LEU A 1 186 ? 1.831 31.230 -95.782 1.00 38.94 186 LEU A CA 1
ATOM 1417 C C . LEU A 1 186 ? 2.444 31.093 -97.196 1.00 38.94 186 LEU A C 1
ATOM 1419 O O . LEU A 1 186 ? 2.821 32.088 -97.797 1.00 38.94 186 LEU A O 1
ATOM 1423 N N . HIS A 1 187 ? 2.311 29.904 -97.800 1.00 38.25 187 HIS A N 1
ATOM 1424 C CA . HIS A 1 187 ? 1.477 29.613 -98.993 1.00 38.25 187 HIS A CA 1
ATOM 1425 C C . HIS A 1 187 ? 1.587 28.104 -99.323 1.00 38.25 187 HIS A C 1
ATOM 1427 O O . HIS A 1 187 ? 2.679 27.553 -99.312 1.00 38.25 187 HIS A O 1
ATOM 1433 N N . ARG A 1 188 ? 0.477 27.339 -99.329 1.00 39.91 188 ARG A N 1
ATOM 1434 C CA . ARG A 1 188 ? -0.260 26.819 -100.517 1.00 39.91 188 ARG A CA 1
ATOM 1435 C C . ARG A 1 188 ? 0.684 26.299 -101.628 1.00 39.91 188 ARG A C 1
ATOM 1437 O O . ARG A 1 188 ? 1.527 27.053 -102.071 1.00 39.91 188 ARG A O 1
ATOM 1444 N N . HIS A 1 189 ? 0.601 25.081 -102.165 1.00 35.81 189 HIS A N 1
ATOM 1445 C CA . HIS A 1 189 ? -0.554 24.344 -102.683 1.00 35.81 189 HIS A CA 1
ATOM 1446 C C . HIS A 1 189 ? -0.197 22.847 -102.881 1.00 35.81 189 HIS A C 1
ATOM 1448 O O . HIS A 1 189 ? 0.958 22.504 -103.105 1.00 35.81 189 HIS A O 1
ATOM 1454 N N . ARG A 1 190 ? -1.243 22.014 -102.818 1.00 38.97 190 ARG A N 1
ATOM 1455 C CA . ARG A 1 190 ? -1.424 20.612 -103.273 1.00 38.97 190 ARG A CA 1
ATOM 1456 C C . ARG A 1 190 ? -0.916 20.318 -104.707 1.00 38.97 190 ARG A C 1
ATOM 1458 O O . ARG A 1 190 ? -0.659 21.292 -105.416 1.00 38.97 190 ARG A O 1
ATOM 1465 N N . PRO A 1 191 ? -0.872 19.053 -105.193 1.00 55.28 191 PRO A N 1
ATOM 1466 C CA . PRO A 1 191 ? -1.667 17.858 -104.820 1.00 55.28 191 PRO A CA 1
ATOM 1467 C C . PRO A 1 191 ? -1.010 16.886 -103.845 1.00 55.28 191 PRO A C 1
ATOM 1469 O O . PRO A 1 191 ? 0.192 16.600 -104.008 1.00 55.28 191 PRO A O 1
#

Organism: NCBI:txid186057

Sequence (191 aa):
MPARSDWGRWVDDGRLPASGDGNGFGVDHESDLALVAGLGLGALRWTIDWARLEPRPGRWDTDAADLVTEVLRSARRAGLAVWAVLHDGPLPGWFADDEGGFHDPAGLGRTWPRHVDRVAEAFGDLVDVWVPVLDPFERARDGWLLGRRPPAGAIRSASPTRSGSTTSRPTRRGASCAAATRRGVLHRHRP

Secondary structure (DSSP, 8-state):
----BHHHHHHHTTSS---TTTTSHHHHHHHHHHHHHHTT--EEEEE--HHHH-SBTTB--HHHHHHHHHHHHHHHHTTPEEEEESSSSPPBHIIIIIS-GGGSHHIIIIIHHHHHHHHHHHHTTT-SEEESSSSHHHHHIIIIIS-SSTT----------------PPP---------------------

InterPro domains:
  IPR001360 Glycoside hydrolase family 1 [PF00232] (30-152)
  IPR017853 Glycoside hydrolase superfamily [SSF51445] (5-152)

Foldseek 3Di:
DWQAWLVNVCCVVVNDPDCPCPPVCLPCLLVVLLVCVVVVAQADEDEQDQSQQDSDQPDGDPVSLVSVQVSLVSNVVSNHAYAYEDDDDTDTCCQVPVVVAPVHPCNVVPRLVVSVVVCCVSCVVSHDHYHDYPPVVCCCCCDAPVLVGPPNNDPPPPPPPPDDPPPDDDDDDDDDDDDDDDDDDDDDDDD

Radius of gyration: 32.77 Å; chains: 1; bounding box: 36×51×124 Å

pLDDT: mean 82.32, std 23.18, range [28.78, 98.62]